Protein AF-A0A2J0MFM1-F1 (afdb_monomer)

Solvent-accessible surface area (backbone atoms only — not comparable to full-atom values): 16999 Å² total; per-residue (Å²): 111,48,82,69,51,30,75,80,41,54,95,81,44,54,52,67,56,64,71,64,56,53,92,59,47,45,78,50,69,50,70,58,96,87,40,77,46,78,66,44,79,46,74,59,80,75,76,86,83,69,87,78,82,47,62,67,59,51,54,51,55,48,41,72,74,72,50,75,61,65,68,64,49,51,51,52,47,50,55,52,56,52,69,69,54,81,78,77,87,82,79,95,75,86,90,83,81,87,79,93,77,82,79,80,77,83,76,83,80,80,76,84,76,81,75,91,70,88,70,82,80,75,77,82,68,83,77,74,86,77,85,81,95,80,83,92,70,89,78,77,72,84,47,83,82,38,94,27,78,49,57,13,77,85,80,60,48,79,29,50,30,95,57,80,84,83,78,40,66,82,46,65,30,82,68,57,46,51,36,41,73,70,63,80,37,84,78,78,77,59,61,76,85,74,86,68,84,87,74,81,95,76,82,89,84,91,82,88,87,84,75,88,86,66,93,85,72,76,79,74,82,73,67,85,89,74,52,74,73,60,58,68,72,69,55,92,77,84,87,78,132

pLDDT: mean 70.87, std 21.02, range [30.81, 96.38]

Mean predicted aligned error: 23.44 Å

Sequence (241 aa):
DAEELVKEFEPYFVEEDLVNLGKYDVYMKLMIDGVASQPFSATTMSPISGETQNKDKVIKVSRERYSTELSIVEEKIIRWSEAGREGSDEGAQSRGAQERRQIPMPMATRSDKYSSDDKPIQDRHASAPKDDAQKNEMRESSDDNLPYKADCDVCGEKTGLSFEPDGKRPIYCKSCLKKVRSGEIPRMEPKSGNNRKKESPSKASEIPEEKPNIPGSDAIETGPSISLSDALSQGVQKFNG

Radius of gyration: 38.79 Å; Cα contacts (8 Å, |Δi|>4): 121; chains: 1; bounding box: 68×87×113 Å

Secondary structure (DSSP, 8-state):
-HHHHHHHHTTT--HHHHHTPPTTEEEE--EETTEEPPPEEEEPPPP--S--S-HHHHHHHHHHHHPPPHHHHHHHHHHHHHHTTTTSSS----------PPPPPPP----------------------------------TTTT-SEEEE-TT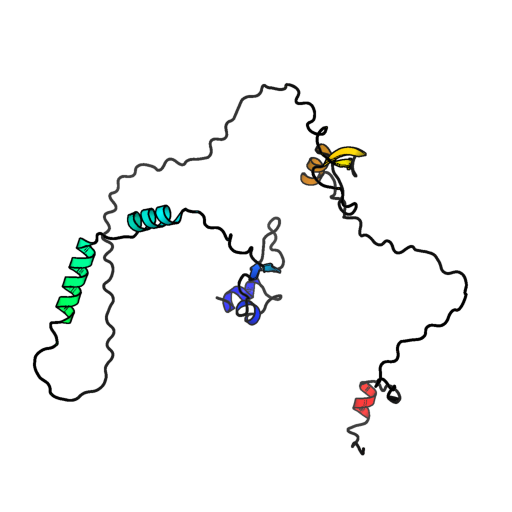T--EEEESS---SSS----HHHHHHHHTTSSPPPPP------------------------TT-------S---HHHHHHS-------

Foldseek 3Di:
DLVVCVVVQPPPDDSVCVVPADDQKDWDWDQDPNRIDHIDIDGHDDPPDDDPVCVVVCVVVCCVVPNDDPVVVVVVVVVVVVVVPPPDDDDDDDDDDDDDDDDDDPDDPPPDPPDPPDDDPPDPDDPDDDDDPDDPDDDPDPQPPAPDWDAAPPPRDIGGDVDDDPQFAGDHHPVVVVCCVVVVDPHDHGPDPPPPDPDDDDDDDDDDDDDDDDPPPDDDCPDDDDDPVVVVVVPDDDDDD

Structure (mmCIF, N/CA/C/O backbone):
data_AF-A0A2J0MFM1-F1
#
_entry.id   AF-A0A2J0MFM1-F1
#
loop_
_atom_site.group_PDB
_atom_site.id
_atom_site.type_symbol
_atom_site.label_atom_id
_atom_site.label_alt_id
_atom_site.label_comp_id
_atom_site.label_asym_id
_atom_site.label_entity_id
_atom_site.label_seq_id
_atom_site.pdbx_PDB_ins_code
_atom_site.Cartn_x
_atom_site.Cartn_y
_atom_site.Cartn_z
_atom_site.occupancy
_atom_site.B_iso_or_equiv
_atom_site.auth_seq_id
_atom_site.auth_comp_id
_atom_site.auth_asym_id
_atom_site.auth_atom_id
_atom_site.pdbx_PDB_model_num
ATOM 1 N N . ASP A 1 1 ? 13.628 1.562 10.159 1.00 78.06 1 ASP A N 1
ATOM 2 C CA . ASP A 1 1 ? 12.982 0.888 9.013 1.00 78.06 1 ASP A CA 1
ATOM 3 C C . ASP A 1 1 ? 13.498 1.412 7.677 1.00 78.06 1 ASP A C 1
ATOM 5 O O . ASP A 1 1 ? 14.015 0.608 6.917 1.00 78.06 1 ASP A O 1
ATOM 9 N N . ALA A 1 2 ? 13.438 2.723 7.394 1.00 87.12 2 ALA A N 1
ATOM 10 C CA . ALA A 1 2 ? 13.895 3.285 6.111 1.00 87.12 2 ALA A CA 1
ATOM 11 C C . ALA A 1 2 ? 15.354 2.920 5.751 1.00 87.12 2 ALA A C 1
ATOM 13 O O . ALA A 1 2 ? 15.560 2.333 4.694 1.00 87.12 2 ALA A O 1
ATOM 14 N N . GLU A 1 3 ? 16.326 3.140 6.648 1.00 89.81 3 GLU A N 1
ATOM 15 C CA . GLU A 1 3 ? 17.750 2.777 6.454 1.00 89.81 3 GLU A CA 1
ATOM 16 C C . GLU A 1 3 ? 17.983 1.318 6.007 1.00 89.81 3 GLU A C 1
ATOM 18 O O . GLU A 1 3 ? 18.905 1.015 5.249 1.00 89.81 3 GLU A O 1
ATOM 23 N N . GLU A 1 4 ? 17.161 0.382 6.491 1.00 89.69 4 GLU A N 1
ATOM 24 C CA . GLU A 1 4 ? 17.288 -1.037 6.150 1.00 89.69 4 GLU A CA 1
ATOM 25 C C . GLU A 1 4 ? 16.640 -1.347 4.799 1.00 89.69 4 GLU A C 1
ATOM 27 O O . GLU A 1 4 ? 17.197 -2.109 4.007 1.00 89.69 4 GLU A O 1
ATOM 32 N N . LEU A 1 5 ? 15.499 -0.714 4.512 1.00 90.12 5 LEU A N 1
ATOM 33 C CA . LEU A 1 5 ? 14.756 -0.902 3.271 1.00 90.12 5 LEU A CA 1
ATOM 34 C C . LEU A 1 5 ? 15.501 -0.330 2.061 1.00 90.12 5 LEU A C 1
ATOM 36 O O . LEU A 1 5 ? 15.488 -0.970 1.015 1.00 90.12 5 LEU A O 1
ATOM 40 N N . VAL A 1 6 ? 16.192 0.810 2.189 1.00 92.50 6 VAL A N 1
ATOM 41 C CA . VAL A 1 6 ? 16.913 1.478 1.080 1.00 92.50 6 VAL A CA 1
ATOM 42 C C . VAL A 1 6 ? 17.792 0.514 0.282 1.00 92.50 6 VAL A C 1
ATOM 44 O O . VAL A 1 6 ? 17.764 0.544 -0.944 1.00 92.50 6 VAL A O 1
ATOM 47 N N . LYS A 1 7 ? 18.480 -0.420 0.949 1.00 91.69 7 LYS A N 1
ATOM 48 C CA . LYS A 1 7 ? 19.377 -1.401 0.309 1.00 91.69 7 LYS A CA 1
ATOM 49 C C . LYS A 1 7 ? 18.703 -2.232 -0.789 1.00 91.69 7 LYS A C 1
ATOM 51 O O . LYS A 1 7 ? 19.362 -2.654 -1.733 1.00 91.69 7 LYS A O 1
ATOM 56 N N . GLU A 1 8 ? 17.398 -2.470 -0.676 1.00 90.56 8 GLU A N 1
ATOM 57 C CA . GLU A 1 8 ? 16.620 -3.236 -1.658 1.00 90.56 8 GLU A CA 1
ATOM 58 C C . GLU A 1 8 ? 16.068 -2.381 -2.805 1.00 90.56 8 GLU A C 1
ATOM 60 O O . GLU A 1 8 ? 15.707 -2.918 -3.862 1.00 90.56 8 GLU A O 1
ATOM 65 N N . PHE A 1 9 ? 15.976 -1.069 -2.589 1.00 92.06 9 PHE A N 1
ATOM 66 C CA . PHE A 1 9 ? 15.395 -0.093 -3.510 1.00 92.06 9 PHE A CA 1
ATOM 67 C C . PHE A 1 9 ? 16.451 0.774 -4.212 1.00 92.06 9 PHE A C 1
ATOM 69 O O . PHE A 1 9 ? 16.134 1.446 -5.200 1.00 92.06 9 PHE A O 1
ATOM 76 N N . GLU A 1 10 ? 17.707 0.710 -3.770 1.00 90.19 10 GLU A N 1
ATOM 77 C CA . GLU A 1 10 ? 18.845 1.285 -4.475 1.00 90.19 10 GLU A CA 1
ATOM 78 C C . GLU A 1 10 ? 18.973 0.703 -5.895 1.00 90.19 10 GLU A C 1
ATOM 80 O O . GLU A 1 10 ? 18.723 -0.487 -6.125 1.00 90.19 10 GLU A O 1
ATOM 85 N N . PRO A 1 11 ? 19.371 1.523 -6.882 1.00 91.44 11 PRO A N 1
ATOM 86 C CA . PRO A 1 11 ? 19.749 2.942 -6.796 1.00 91.44 11 PRO A CA 1
ATOM 87 C C . PRO A 1 11 ? 18.585 3.928 -7.034 1.00 91.44 11 PRO A C 1
ATOM 89 O O . PRO A 1 11 ? 18.825 5.109 -7.271 1.00 91.44 11 PRO A O 1
ATOM 92 N N . TYR A 1 12 ? 17.337 3.455 -7.081 1.00 90.94 12 TYR A N 1
ATOM 93 C CA . TYR A 1 12 ? 16.210 4.241 -7.599 1.00 90.94 12 TYR A CA 1
ATOM 94 C C . TYR A 1 12 ? 15.565 5.158 -6.564 1.00 90.94 12 TYR A C 1
ATOM 96 O O . TYR A 1 12 ? 15.069 6.219 -6.932 1.00 90.94 12 TYR A O 1
ATOM 104 N N . PHE A 1 13 ? 15.559 4.740 -5.301 1.00 91.88 13 PHE A N 1
ATOM 105 C CA . PHE A 1 13 ? 14.988 5.498 -4.194 1.00 91.88 13 PHE A CA 1
ATOM 106 C C . PHE A 1 13 ? 16.037 5.679 -3.107 1.00 91.88 13 PHE A C 1
ATOM 108 O O . PHE A 1 13 ? 16.774 4.738 -2.798 1.00 91.88 13 PHE A O 1
ATOM 115 N N . VAL A 1 14 ? 16.081 6.879 -2.535 1.00 93.50 14 VAL A N 1
ATOM 116 C CA . VAL A 1 14 ? 16.947 7.203 -1.397 1.00 93.50 14 VAL A CA 1
ATOM 117 C C . VAL A 1 14 ? 16.163 7.151 -0.088 1.00 93.50 14 VAL A C 1
ATOM 119 O O . VAL A 1 14 ? 14.934 7.047 -0.077 1.00 93.50 14 VAL A O 1
ATOM 122 N N . GLU A 1 15 ? 16.868 7.208 1.037 1.00 93.50 15 GLU A N 1
ATOM 123 C CA . GLU A 1 15 ? 16.250 7.141 2.361 1.00 93.50 15 GLU A CA 1
ATOM 124 C C . GLU A 1 15 ? 15.214 8.248 2.573 1.00 93.50 15 GLU A C 1
ATOM 126 O O . GLU A 1 15 ? 14.130 8.005 3.113 1.00 93.50 15 GLU A O 1
ATOM 131 N N . GLU A 1 16 ? 15.504 9.449 2.076 1.00 92.12 16 GLU A N 1
ATOM 132 C CA . GLU A 1 16 ? 14.613 10.596 2.179 1.00 92.12 16 GLU A CA 1
ATOM 133 C C . GLU A 1 16 ? 13.280 10.354 1.462 1.00 92.12 16 GLU A C 1
ATOM 135 O O . GLU A 1 16 ? 12.240 10.795 1.953 1.00 92.12 16 GLU A O 1
ATOM 140 N N . ASP A 1 17 ? 13.274 9.622 0.345 1.00 92.25 17 ASP A N 1
ATOM 141 C CA . ASP A 1 17 ? 12.048 9.317 -0.398 1.00 92.25 17 ASP A CA 1
ATOM 142 C C . ASP A 1 17 ? 11.146 8.367 0.395 1.00 92.25 17 ASP A C 1
ATOM 144 O O . ASP A 1 17 ? 9.925 8.536 0.411 1.00 92.25 17 ASP A O 1
ATOM 148 N N . LEU A 1 18 ? 11.742 7.382 1.076 1.00 90.56 18 LEU A N 1
ATOM 149 C CA . LEU A 1 18 ? 11.032 6.416 1.922 1.00 90.56 18 LEU A CA 1
ATOM 150 C C . LEU A 1 18 ? 10.442 7.072 3.175 1.00 90.56 18 LEU A C 1
ATOM 152 O O . LEU A 1 18 ? 9.365 6.680 3.623 1.00 90.56 18 LEU A O 1
ATOM 156 N N . VAL A 1 19 ? 11.117 8.075 3.738 1.00 92.50 19 VAL A N 1
ATOM 157 C CA . VAL A 1 19 ? 10.598 8.833 4.889 1.00 92.50 19 VAL A CA 1
ATOM 158 C C . VAL A 1 19 ? 9.501 9.814 4.463 1.00 92.50 19 VAL A C 1
ATOM 160 O O . VAL A 1 19 ? 8.540 10.020 5.205 1.00 92.50 19 VAL A O 1
ATOM 163 N N . ASN A 1 20 ? 9.599 10.377 3.257 1.00 91.81 20 ASN A N 1
ATOM 164 C CA . ASN A 1 20 ? 8.658 11.369 2.729 1.00 91.81 20 ASN A CA 1
ATOM 165 C C . ASN A 1 20 ? 7.521 10.763 1.883 1.00 91.81 20 ASN A C 1
ATOM 167 O O . ASN A 1 20 ? 7.003 11.413 0.973 1.00 91.81 20 ASN A O 1
ATOM 171 N N . LEU A 1 21 ? 7.094 9.535 2.186 1.00 90.50 21 LEU A N 1
ATOM 172 C CA . LEU A 1 21 ? 5.959 8.901 1.513 1.00 90.50 21 LEU A CA 1
ATOM 173 C C . LEU A 1 21 ? 4.637 9.619 1.828 1.00 90.50 21 LEU A C 1
ATOM 175 O O . LEU A 1 21 ? 4.251 9.807 2.986 1.00 90.50 21 LEU A O 1
ATOM 179 N N . GLY A 1 22 ? 3.918 9.993 0.770 1.00 90.06 22 GLY A N 1
ATOM 180 C CA . GLY A 1 22 ? 2.585 10.572 0.863 1.00 90.06 22 GLY A CA 1
ATOM 181 C C . GLY A 1 22 ? 1.558 9.593 1.435 1.00 90.06 22 GLY A C 1
ATOM 182 O O . GLY A 1 22 ? 1.708 8.370 1.413 1.00 90.06 22 GLY A O 1
ATOM 183 N N . LYS A 1 23 ? 0.452 10.132 1.957 1.00 89.69 23 LYS A N 1
ATOM 184 C CA . LYS A 1 23 ? -0.654 9.302 2.444 1.00 89.69 23 LYS A CA 1
ATOM 185 C C . LYS A 1 23 ? -1.235 8.508 1.273 1.00 89.69 23 LYS A C 1
ATOM 187 O O . LYS A 1 23 ? -1.724 9.117 0.329 1.00 89.69 23 LYS A O 1
ATOM 192 N N . TYR A 1 24 ? -1.282 7.182 1.421 1.00 92.25 24 TYR A N 1
ATOM 193 C CA . TYR A 1 24 ? -1.742 6.215 0.411 1.00 92.25 24 TYR A CA 1
ATOM 194 C C . TYR A 1 24 ? -0.760 5.933 -0.726 1.00 92.25 24 TYR A C 1
ATOM 196 O O . TYR A 1 24 ? -1.085 5.090 -1.563 1.00 92.25 24 TYR A O 1
ATOM 204 N N . ASP A 1 25 ? 0.419 6.546 -0.723 1.00 93.31 25 ASP A N 1
ATOM 205 C CA . ASP A 1 25 ? 1.492 6.210 -1.651 1.00 93.31 25 ASP A CA 1
ATOM 206 C C . ASP A 1 25 ? 2.336 5.074 -1.077 1.00 93.31 25 ASP A C 1
ATOM 208 O O . ASP A 1 25 ? 2.532 4.963 0.136 1.00 93.31 25 ASP A O 1
ATOM 212 N N . VAL A 1 26 ? 2.814 4.198 -1.952 1.00 93.56 26 VAL A N 1
ATOM 213 C CA . VAL A 1 26 ? 3.654 3.059 -1.591 1.00 93.56 26 VAL A CA 1
ATOM 214 C C . VAL A 1 26 ? 4.760 2.876 -2.622 1.00 93.56 26 VAL A C 1
ATOM 216 O O . VAL A 1 26 ? 4.552 3.085 -3.817 1.00 93.56 26 VAL A O 1
ATOM 219 N N . TYR A 1 27 ? 5.926 2.424 -2.168 1.00 93.81 27 TYR A N 1
ATOM 220 C CA . TYR A 1 27 ? 6.970 1.891 -3.041 1.00 93.81 27 TYR A CA 1
ATOM 221 C C . TYR A 1 27 ? 6.946 0.371 -2.989 1.00 93.81 27 TYR A C 1
ATOM 223 O O . TYR A 1 27 ? 6.836 -0.228 -1.918 1.00 93.81 27 TYR A O 1
ATOM 231 N N . MET A 1 28 ? 7.007 -0.262 -4.157 1.00 91.88 28 MET A N 1
ATOM 232 C CA . MET A 1 28 ? 6.842 -1.706 -4.286 1.00 91.88 28 MET A CA 1
ATOM 233 C C . MET A 1 28 ? 7.890 -2.277 -5.234 1.00 91.88 28 MET A C 1
ATOM 235 O O . MET A 1 28 ? 8.161 -1.711 -6.291 1.00 91.88 28 MET A O 1
ATOM 239 N N . LYS A 1 29 ? 8.436 -3.438 -4.877 1.00 92.75 29 LYS A N 1
ATOM 240 C CA . LYS A 1 29 ? 9.293 -4.268 -5.728 1.00 92.75 29 LYS A CA 1
ATOM 241 C C . LYS A 1 29 ? 8.627 -5.634 -5.832 1.00 92.75 29 LYS A C 1
ATOM 243 O O . LYS A 1 29 ? 8.362 -6.265 -4.810 1.00 92.75 29 LYS A O 1
ATOM 248 N N . LEU A 1 30 ? 8.282 -6.058 -7.043 1.00 92.69 30 LEU A N 1
ATOM 249 C CA . LEU A 1 30 ? 7.537 -7.296 -7.272 1.00 92.69 30 LEU A CA 1
ATOM 250 C C . LEU A 1 30 ? 8.431 -8.322 -7.956 1.00 92.69 30 LEU A C 1
ATOM 252 O O . LEU A 1 30 ? 9.321 -7.973 -8.719 1.00 92.69 30 LEU A O 1
ATOM 256 N N . MET A 1 31 ? 8.185 -9.604 -7.710 1.00 95.06 31 MET A N 1
ATOM 257 C CA . MET A 1 31 ? 8.787 -10.659 -8.520 1.00 95.06 31 MET A CA 1
ATOM 258 C C . MET A 1 31 ? 7.839 -10.995 -9.666 1.00 95.06 31 MET A C 1
ATOM 260 O O . MET A 1 31 ? 6.684 -11.349 -9.429 1.00 95.06 31 MET A O 1
ATOM 264 N N . ILE A 1 32 ? 8.325 -10.888 -10.896 1.00 94.31 32 ILE A N 1
ATOM 265 C CA . ILE A 1 32 ? 7.593 -11.253 -12.108 1.00 94.31 32 ILE A CA 1
ATOM 266 C C . ILE A 1 32 ? 8.312 -12.465 -12.690 1.00 94.31 32 ILE A C 1
ATOM 268 O O . ILE A 1 32 ? 9.509 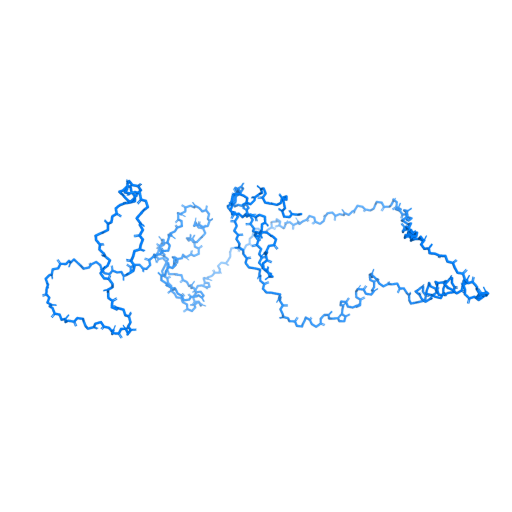-12.404 -12.960 1.00 94.31 32 ILE A O 1
ATOM 272 N N . ASP A 1 33 ? 7.602 -13.589 -12.800 1.00 93.50 33 ASP A N 1
ATOM 273 C CA . ASP A 1 33 ? 8.144 -14.857 -13.311 1.00 93.50 33 ASP A CA 1
ATOM 274 C C . ASP A 1 33 ? 9.425 -15.323 -12.586 1.00 93.50 33 ASP A C 1
ATOM 276 O O . ASP A 1 33 ? 10.348 -15.874 -13.179 1.00 93.50 33 ASP A O 1
ATOM 280 N N . GLY A 1 34 ? 9.485 -15.084 -11.270 1.00 93.06 34 GLY A N 1
ATOM 281 C CA . GLY A 1 34 ? 10.623 -15.446 -10.418 1.00 93.06 34 GLY A CA 1
ATOM 282 C C . GLY A 1 34 ? 11.817 -14.488 -10.494 1.00 93.06 34 GLY A C 1
ATOM 283 O O . GLY A 1 34 ? 12.797 -14.695 -9.782 1.00 93.06 34 GLY A O 1
ATOM 284 N N . VAL A 1 35 ? 11.737 -13.429 -11.302 1.00 93.50 35 VAL A N 1
ATOM 285 C CA . VAL A 1 35 ? 12.762 -12.383 -11.399 1.00 93.50 35 VAL A CA 1
ATOM 286 C C . VAL A 1 35 ? 12.293 -11.140 -10.649 1.00 93.50 35 VAL A C 1
ATOM 288 O O . VAL A 1 35 ? 11.169 -10.677 -10.838 1.00 93.50 35 VAL A O 1
ATOM 291 N N . ALA A 1 36 ? 13.148 -10.581 -9.790 1.00 91.31 36 ALA A N 1
ATOM 292 C CA . ALA A 1 36 ? 12.853 -9.325 -9.110 1.00 91.31 36 ALA A CA 1
ATOM 293 C C . ALA A 1 36 ? 12.776 -8.174 -10.126 1.00 91.31 36 ALA A C 1
ATOM 295 O O . ALA A 1 36 ? 13.725 -7.922 -10.869 1.00 91.31 36 ALA A O 1
ATOM 296 N N . SER A 1 37 ? 11.639 -7.483 -10.160 1.00 93.12 37 SER A N 1
ATOM 297 C CA . SER A 1 37 ? 11.429 -6.314 -11.005 1.00 93.12 37 SER A CA 1
ATOM 298 C C . SER A 1 37 ? 12.161 -5.097 -10.448 1.00 93.12 37 SER A C 1
ATOM 300 O O . SER A 1 37 ? 12.577 -5.059 -9.288 1.00 93.12 37 SER A O 1
ATOM 302 N N . GLN A 1 38 ? 12.256 -4.056 -11.273 1.00 93.19 38 GLN A N 1
ATOM 303 C CA . GLN A 1 38 ? 12.620 -2.733 -10.780 1.00 93.19 38 GLN A CA 1
ATOM 304 C C . GLN A 1 38 ? 11.542 -2.226 -9.809 1.00 93.19 38 GLN A C 1
ATOM 306 O O . GLN A 1 38 ? 10.353 -2.507 -10.025 1.00 93.19 38 GLN A O 1
ATOM 311 N N . PRO A 1 39 ? 11.941 -1.525 -8.735 1.00 95.00 39 PRO A N 1
ATOM 312 C CA . PRO A 1 39 ? 10.994 -0.929 -7.814 1.00 95.00 39 PRO A CA 1
ATOM 313 C C . PRO A 1 39 ? 10.250 0.232 -8.481 1.00 95.00 39 PRO A C 1
ATOM 315 O O . PRO A 1 39 ? 10.812 0.960 -9.299 1.00 95.00 39 PRO A O 1
ATOM 318 N N . PHE A 1 40 ? 8.985 0.416 -8.119 1.00 93.12 40 PHE A N 1
ATOM 319 C CA . PHE A 1 40 ? 8.146 1.490 -8.642 1.00 93.12 40 PHE A CA 1
ATOM 320 C C . PHE A 1 40 ? 7.231 2.058 -7.555 1.00 93.12 40 PHE A C 1
ATOM 322 O O . PHE A 1 40 ? 6.948 1.407 -6.546 1.00 93.12 40 PHE A O 1
ATOM 329 N N . SER A 1 41 ? 6.768 3.287 -7.773 1.00 93.75 41 SER A N 1
ATOM 330 C CA . SER A 1 41 ? 5.777 3.943 -6.927 1.00 93.75 41 SER A CA 1
ATOM 331 C C . SER A 1 41 ? 4.361 3.601 -7.370 1.00 93.75 41 SER A C 1
ATOM 333 O O . SER A 1 41 ? 4.071 3.470 -8.562 1.00 93.75 41 SER A O 1
ATOM 335 N N . ALA A 1 42 ? 3.466 3.441 -6.406 1.00 93.44 42 ALA A N 1
ATOM 336 C CA . ALA A 1 42 ? 2.061 3.181 -6.656 1.00 93.44 42 ALA A CA 1
ATOM 337 C C . ALA A 1 42 ? 1.188 3.923 -5.645 1.00 93.44 42 ALA A C 1
ATOM 339 O O . ALA A 1 42 ? 1.572 4.136 -4.499 1.00 93.44 42 ALA A O 1
ATOM 340 N N . THR A 1 43 ? -0.019 4.276 -6.073 1.00 93.31 43 THR A N 1
ATOM 341 C CA . THR A 1 43 ? -1.075 4.794 -5.208 1.00 93.31 43 THR A CA 1
ATOM 342 C C . THR A 1 43 ? -1.999 3.648 -4.815 1.00 93.31 43 THR A C 1
ATOM 344 O O . THR A 1 43 ? -2.426 2.838 -5.643 1.00 93.31 43 THR A O 1
ATOM 347 N N . THR A 1 44 ? -2.311 3.550 -3.528 1.00 93.38 44 THR A N 1
ATOM 348 C CA . THR A 1 44 ? -3.272 2.563 -3.032 1.00 93.38 44 THR A CA 1
ATOM 349 C C . THR A 1 44 ? -4.696 2.984 -3.380 1.00 93.38 44 THR A C 1
ATOM 351 O O . THR A 1 44 ? -5.010 4.164 -3.556 1.00 93.38 44 THR A O 1
ATOM 354 N N . MET A 1 45 ? -5.588 2.000 -3.489 1.00 90.88 45 MET A N 1
ATOM 355 C CA . MET A 1 45 ? -7.007 2.290 -3.659 1.00 90.88 45 MET A CA 1
ATOM 356 C C . MET A 1 45 ? -7.533 3.035 -2.435 1.00 90.88 45 MET A C 1
ATOM 358 O O . MET A 1 45 ? -7.186 2.714 -1.296 1.00 90.88 45 MET A O 1
ATOM 362 N N . SER A 1 46 ? -8.417 4.004 -2.669 1.00 86.25 46 SER A N 1
ATOM 363 C CA . SER A 1 46 ? -9.096 4.693 -1.579 1.00 86.25 46 SER A CA 1
ATOM 364 C C . SER A 1 46 ? -9.826 3.688 -0.681 1.00 86.25 46 SER A C 1
ATOM 366 O O . SER A 1 46 ? -10.348 2.686 -1.186 1.00 86.25 46 SER A O 1
ATOM 368 N N . PRO A 1 47 ? -9.902 3.943 0.638 1.00 83.06 47 PRO A N 1
ATOM 369 C CA . PRO A 1 47 ? -10.707 3.126 1.530 1.00 83.06 47 PRO A CA 1
ATOM 370 C C . PRO A 1 47 ? -12.113 2.965 0.960 1.00 83.06 47 PRO A C 1
ATOM 372 O O . PRO A 1 47 ? -12.707 3.940 0.494 1.00 83.06 47 PRO A O 1
ATOM 375 N N . ILE A 1 48 ? -12.636 1.739 0.995 1.00 84.81 48 ILE A N 1
ATOM 376 C CA . ILE A 1 48 ? -14.000 1.462 0.548 1.00 84.81 48 ILE A CA 1
ATOM 377 C C . ILE A 1 48 ? -14.936 2.245 1.471 1.00 84.81 48 ILE A C 1
ATOM 379 O O . ILE A 1 48 ? -15.159 1.868 2.621 1.00 84.81 48 ILE A O 1
ATOM 383 N N . SER A 1 49 ? -15.423 3.380 0.977 1.00 77.06 49 SER A N 1
ATOM 384 C CA . SER A 1 49 ? -16.350 4.239 1.697 1.00 77.06 49 SER A CA 1
ATOM 385 C C . SER A 1 49 ? -17.753 3.666 1.545 1.00 77.06 49 SER A C 1
ATOM 387 O O . SER A 1 49 ? -18.259 3.519 0.434 1.00 77.06 49 SER A O 1
ATOM 389 N N . GLY A 1 50 ? -18.363 3.295 2.665 1.00 80.75 50 GLY A N 1
ATOM 390 C CA . GLY A 1 50 ? -19.724 2.780 2.705 1.00 80.75 50 GLY A CA 1
ATOM 391 C C . GLY A 1 50 ? -20.095 2.320 4.107 1.00 80.75 50 GLY A C 1
ATOM 392 O O . GLY A 1 50 ? -19.332 1.612 4.767 1.00 80.75 50 GLY A O 1
ATOM 393 N N . GLU A 1 51 ? -21.278 2.712 4.576 1.00 79.31 51 GLU A N 1
ATOM 394 C CA . GLU A 1 51 ? -21.818 2.177 5.820 1.00 79.31 51 GLU A CA 1
ATOM 395 C C . GLU A 1 51 ? -22.199 0.713 5.604 1.00 79.31 51 GLU A C 1
ATOM 397 O O . GLU A 1 51 ? -23.217 0.390 4.999 1.00 79.31 51 GLU A O 1
ATOM 402 N N . THR A 1 52 ? -21.383 -0.203 6.120 1.00 79.62 52 THR A N 1
ATOM 403 C CA . THR A 1 52 ? -21.635 -1.645 5.987 1.00 79.62 52 THR A CA 1
ATOM 404 C C . THR A 1 52 ? -22.788 -2.147 6.867 1.00 79.62 52 THR A C 1
ATOM 406 O O . THR A 1 52 ? -22.954 -3.354 6.980 1.00 79.62 52 THR A O 1
ATOM 409 N N . GLN A 1 53 ? -23.547 -1.259 7.536 1.00 85.88 53 GLN A N 1
ATOM 410 C CA . GLN A 1 53 ? -24.585 -1.540 8.556 1.00 85.88 53 GLN A CA 1
ATOM 411 C C . GLN A 1 53 ? -24.180 -2.572 9.637 1.00 85.88 53 GLN A C 1
ATOM 413 O O . GLN A 1 53 ? -24.980 -2.988 10.468 1.00 85.88 53 GLN A O 1
ATOM 418 N N . ASN A 1 54 ? -22.900 -2.946 9.692 1.00 90.19 54 ASN A N 1
ATOM 419 C CA . ASN A 1 54 ? -22.373 -4.027 10.518 1.00 90.19 54 ASN A CA 1
ATOM 420 C C . ASN A 1 54 ? -21.929 -3.552 11.906 1.00 90.19 54 ASN A C 1
ATOM 422 O O . ASN A 1 54 ? -21.351 -4.332 12.663 1.00 90.19 54 ASN A O 1
ATOM 426 N N . LYS A 1 55 ? -22.179 -2.284 12.249 1.00 91.31 55 LYS A N 1
ATOM 427 C CA . LYS A 1 55 ? -21.711 -1.648 13.486 1.00 91.31 55 LYS A CA 1
ATOM 428 C C . LYS A 1 55 ? -22.102 -2.455 14.726 1.00 91.31 55 LYS A C 1
ATOM 430 O O . LYS A 1 55 ? -21.231 -2.800 15.520 1.00 91.31 55 LYS A O 1
ATOM 435 N N . ASP A 1 56 ? -23.374 -2.826 14.852 1.00 93.25 56 ASP A N 1
ATOM 436 C CA . ASP A 1 56 ? -23.873 -3.539 16.036 1.00 93.25 56 ASP A CA 1
ATOM 437 C C . ASP A 1 56 ? -23.282 -4.945 16.154 1.00 93.25 56 ASP A C 1
ATOM 439 O O . ASP A 1 56 ? -22.917 -5.394 17.243 1.00 93.25 56 ASP A O 1
ATOM 443 N N . LYS A 1 57 ? -23.100 -5.623 15.015 1.00 93.69 57 LYS A N 1
ATOM 444 C CA . LYS A 1 57 ? -22.464 -6.942 14.958 1.00 93.69 57 LYS A CA 1
ATOM 445 C C . LYS A 1 57 ? -21.001 -6.872 15.392 1.00 93.69 57 LYS A C 1
ATOM 447 O O . LYS A 1 57 ? -20.564 -7.710 16.179 1.00 93.69 57 LYS A O 1
ATOM 452 N N . VAL A 1 58 ? -20.257 -5.873 14.914 1.00 93.50 58 VAL A N 1
ATOM 453 C CA . VAL A 1 58 ? -18.849 -5.663 15.287 1.00 93.50 58 VAL A CA 1
ATOM 454 C C . VAL A 1 58 ? -18.729 -5.336 16.774 1.00 93.50 58 VAL A C 1
ATOM 456 O O . VAL A 1 58 ? -17.902 -5.939 17.454 1.00 93.50 58 VAL A O 1
ATOM 459 N N . ILE A 1 59 ? -19.585 -4.455 17.304 1.00 93.75 59 ILE A N 1
ATOM 460 C CA . ILE A 1 59 ? -19.595 -4.114 18.734 1.00 93.75 59 ILE A CA 1
ATOM 461 C C . ILE A 1 59 ? -19.864 -5.360 19.580 1.00 93.75 59 ILE A C 1
ATOM 463 O O . ILE A 1 59 ? -19.151 -5.599 20.555 1.00 93.75 59 ILE A O 1
ATOM 467 N N . LYS A 1 60 ? -20.854 -6.174 19.201 1.00 95.44 60 LYS A N 1
ATOM 468 C CA . LYS A 1 60 ? -21.195 -7.397 19.929 1.00 95.44 60 LYS A CA 1
ATOM 469 C C . LYS A 1 60 ? -20.033 -8.396 19.942 1.00 95.44 60 LYS A C 1
ATOM 471 O O . LYS A 1 60 ? -19.593 -8.781 21.020 1.00 95.44 60 LYS A O 1
ATOM 476 N N . VAL A 1 61 ? -19.479 -8.739 18.775 1.00 95.94 61 VAL A N 1
ATOM 477 C CA . VAL A 1 61 ? -18.354 -9.690 18.666 1.00 95.94 61 VAL A CA 1
ATOM 478 C C . VAL A 1 61 ? -17.106 -9.167 19.380 1.00 95.94 61 VAL A C 1
ATOM 480 O O . VAL A 1 61 ? -16.395 -9.933 20.029 1.00 95.94 61 VAL A O 1
ATOM 483 N N . SER A 1 62 ? -16.835 -7.863 19.290 1.00 96.38 62 SER A N 1
ATOM 484 C CA . SER A 1 62 ? -15.705 -7.259 19.994 1.00 96.38 62 SER A CA 1
ATOM 485 C C . SER A 1 62 ? -15.885 -7.336 21.508 1.00 96.38 62 SER A C 1
ATOM 487 O O . SER A 1 62 ? -14.919 -7.629 22.206 1.00 96.38 62 SER A O 1
ATOM 489 N N . ARG A 1 63 ? -17.097 -7.100 22.027 1.00 93.94 63 ARG A N 1
ATOM 490 C CA . ARG A 1 63 ? -17.375 -7.232 23.463 1.00 93.94 63 ARG A CA 1
ATOM 491 C C . ARG A 1 63 ? -17.265 -8.685 23.918 1.00 93.94 63 ARG A C 1
ATOM 493 O O . ARG A 1 63 ? -16.657 -8.942 24.942 1.00 93.94 63 ARG A O 1
ATOM 500 N N . GLU A 1 64 ? -17.763 -9.634 23.136 1.00 93.00 64 GLU A N 1
ATOM 501 C CA . GLU A 1 64 ? -17.653 -11.062 23.463 1.00 93.00 64 GLU A CA 1
ATOM 502 C C . GLU A 1 64 ? -16.196 -11.546 23.530 1.00 93.00 64 GLU A C 1
ATOM 504 O O . GLU A 1 64 ? -15.860 -12.353 24.391 1.00 93.00 64 GLU A O 1
ATOM 509 N N . ARG A 1 65 ? -15.324 -11.065 22.632 1.00 94.38 65 ARG A N 1
ATOM 510 C CA . ARG A 1 65 ? -13.921 -11.512 22.558 1.00 94.38 65 ARG A CA 1
ATOM 511 C C . ARG A 1 65 ? -12.963 -10.736 23.453 1.00 94.38 65 ARG A C 1
ATOM 513 O O . ARG A 1 65 ? -11.973 -11.303 23.904 1.00 94.38 65 ARG A O 1
ATOM 520 N N . TYR A 1 66 ? -13.212 -9.443 23.639 1.00 93.00 66 TYR A N 1
ATOM 521 C CA . TYR A 1 66 ? -12.248 -8.522 24.241 1.00 93.00 66 TYR A CA 1
ATOM 522 C C . TYR A 1 66 ? -12.808 -7.743 25.437 1.00 93.00 66 TYR A C 1
ATOM 524 O O . TYR A 1 66 ? -12.054 -6.991 26.051 1.00 93.00 66 TYR A O 1
ATOM 532 N N . SER A 1 67 ? -14.093 -7.887 25.789 1.00 93.50 67 SER A N 1
ATOM 533 C CA . SER A 1 67 ? -14.625 -7.293 27.022 1.00 93.50 67 SER A CA 1
ATOM 534 C C . SER A 1 67 ? -14.465 -8.252 28.190 1.00 93.50 67 SER A C 1
ATOM 536 O O . SER A 1 67 ? -14.676 -9.456 28.076 1.00 93.50 67 SER A O 1
ATOM 538 N N . THR A 1 68 ? -14.163 -7.683 29.346 1.00 91.06 68 THR A N 1
ATOM 539 C CA . THR A 1 68 ? -14.327 -8.329 30.647 1.00 91.06 68 THR A CA 1
ATOM 540 C C . THR A 1 68 ? -15.699 -7.992 31.227 1.00 91.06 68 THR A C 1
ATOM 542 O O . THR A 1 68 ? -16.311 -6.995 30.833 1.00 91.06 68 THR A O 1
ATOM 545 N N . GLU A 1 69 ? -16.188 -8.812 32.157 1.00 92.25 69 GLU A N 1
ATOM 546 C CA . GLU A 1 69 ? -17.437 -8.529 32.867 1.00 92.25 69 GLU A CA 1
ATOM 547 C C . GLU A 1 69 ? -17.325 -7.265 33.719 1.00 92.25 69 GLU A C 1
ATOM 549 O O . GLU A 1 69 ? -16.271 -6.949 34.277 1.00 92.25 69 GLU A O 1
ATOM 554 N N . LEU A 1 70 ? -18.443 -6.548 33.812 1.00 91.00 70 LEU A N 1
ATOM 555 C CA . LEU A 1 70 ? -18.518 -5.243 34.456 1.00 91.00 70 LEU A CA 1
ATOM 556 C C . LEU A 1 70 ? -18.195 -5.340 35.956 1.00 91.00 70 LEU A C 1
ATOM 558 O O . LEU A 1 70 ? -17.413 -4.538 36.450 1.00 91.00 70 LEU A O 1
ATOM 562 N N . SER A 1 71 ? -18.680 -6.382 36.635 1.00 93.56 71 SER A N 1
ATOM 563 C CA . SER A 1 71 ? -18.403 -6.665 38.052 1.00 93.56 71 SER A CA 1
ATOM 564 C C . SER A 1 71 ? -16.906 -6.791 38.355 1.00 93.56 71 SER A C 1
ATOM 566 O O . SER A 1 71 ? -16.407 -6.192 39.303 1.00 93.56 71 SER A O 1
ATOM 568 N N . ILE A 1 72 ? -16.164 -7.518 37.514 1.00 91.81 72 ILE A N 1
ATOM 569 C CA . ILE A 1 72 ? -14.717 -7.728 37.674 1.00 91.81 72 ILE A CA 1
ATOM 570 C C . ILE A 1 72 ? -13.960 -6.409 37.482 1.00 91.81 72 ILE A C 1
ATOM 572 O O . ILE A 1 72 ? -12.967 -6.142 38.164 1.00 91.81 72 ILE A O 1
ATOM 576 N N . VAL A 1 73 ? -14.414 -5.581 36.539 1.00 92.06 73 VAL A N 1
ATOM 577 C CA . VAL A 1 73 ? -13.822 -4.265 36.281 1.00 92.06 73 VAL A CA 1
ATOM 578 C C . VAL A 1 73 ? -14.125 -3.307 37.427 1.00 92.06 73 VAL A C 1
ATOM 580 O O . VAL A 1 73 ? -13.203 -2.651 37.898 1.00 92.06 73 VAL A O 1
ATOM 583 N N . GLU A 1 74 ? -15.363 -3.258 37.916 1.00 93.19 74 GLU A N 1
ATOM 584 C CA . GLU A 1 74 ? -15.759 -2.417 39.050 1.00 93.19 74 GLU A CA 1
ATOM 585 C C . GLU A 1 74 ? -15.005 -2.789 40.322 1.00 93.19 74 GLU A C 1
ATOM 587 O O . GLU A 1 74 ? -14.429 -1.914 40.960 1.00 93.19 74 GLU A O 1
ATOM 592 N N . GLU A 1 75 ? -14.911 -4.077 40.653 1.00 92.81 75 GLU A N 1
ATOM 593 C CA . GLU A 1 75 ? -14.140 -4.536 41.809 1.00 92.81 75 GLU A CA 1
ATOM 594 C C . GLU A 1 75 ? -12.653 -4.187 41.659 1.00 92.81 75 GLU A C 1
ATOM 596 O O . GLU A 1 75 ? -12.001 -3.754 42.613 1.00 92.81 75 GLU A O 1
ATOM 601 N N . LYS A 1 76 ? -12.101 -4.328 40.445 1.00 91.69 76 LYS A N 1
ATOM 602 C CA . LYS A 1 76 ? -10.722 -3.923 40.160 1.00 91.69 76 LYS A CA 1
ATOM 603 C C . LYS A 1 76 ? -10.544 -2.409 40.295 1.00 91.69 76 LYS A C 1
ATOM 605 O O . LYS A 1 76 ? -9.516 -2.003 40.828 1.00 91.69 76 LYS A O 1
ATOM 610 N N . ILE A 1 77 ? -11.513 -1.596 39.866 1.00 91.50 77 ILE A N 1
ATOM 611 C CA . ILE A 1 77 ? -11.495 -0.133 40.013 1.00 91.50 77 ILE A CA 1
ATOM 612 C C . ILE A 1 77 ? -11.587 0.259 41.487 1.00 91.50 77 ILE A C 1
ATOM 614 O O . ILE A 1 77 ? -10.771 1.063 41.924 1.00 91.50 77 ILE A O 1
ATOM 618 N N . ILE A 1 78 ? -12.513 -0.324 42.254 1.00 91.50 78 ILE A N 1
ATOM 619 C CA . ILE A 1 78 ? -12.683 -0.058 43.691 1.00 91.50 78 ILE A CA 1
ATOM 620 C C . ILE A 1 78 ? -11.378 -0.371 44.419 1.00 91.50 78 ILE A C 1
ATOM 622 O O . ILE A 1 78 ? -10.784 0.527 45.011 1.00 91.50 78 ILE A O 1
ATOM 626 N N . ARG A 1 79 ? -10.852 -1.587 44.236 1.00 89.19 79 ARG A N 1
ATOM 627 C CA . ARG A 1 79 ? -9.577 -2.029 44.815 1.00 89.19 79 ARG A CA 1
ATOM 628 C C . ARG A 1 79 ? -8.412 -1.096 44.464 1.00 89.19 79 ARG A C 1
ATOM 630 O O . ARG A 1 79 ? -7.582 -0.807 45.320 1.00 89.19 79 ARG A O 1
ATOM 637 N N . TRP A 1 80 ? -8.327 -0.625 43.217 1.00 87.62 80 TRP A N 1
ATOM 638 C CA . TRP A 1 80 ? -7.293 0.336 42.808 1.00 87.62 80 TRP A CA 1
ATOM 639 C C . TRP A 1 80 ? -7.504 1.726 43.414 1.00 87.62 80 TRP A C 1
ATOM 641 O O . TRP A 1 80 ? -6.543 2.375 43.820 1.00 87.62 80 TRP A O 1
ATOM 651 N N . SER A 1 81 ? -8.751 2.191 43.473 1.00 85.94 81 SER A N 1
ATOM 652 C CA . SER A 1 81 ? -9.102 3.512 43.997 1.00 85.94 81 SER A CA 1
ATOM 653 C C . SER A 1 81 ? -8.912 3.616 45.511 1.00 85.94 81 SER A C 1
ATOM 655 O O . SER A 1 81 ? -8.518 4.670 46.007 1.00 85.94 81 SER A O 1
ATOM 657 N N . GLU A 1 82 ? -9.122 2.518 46.237 1.00 75.94 82 GLU A N 1
ATOM 658 C CA . GLU A 1 82 ? -8.896 2.415 47.679 1.00 75.94 82 GLU A CA 1
ATOM 659 C C . GLU A 1 82 ? -7.400 2.348 48.000 1.00 75.94 82 GLU A C 1
ATOM 661 O O . GLU A 1 82 ? -6.923 3.115 48.833 1.00 75.94 82 GLU A O 1
ATOM 666 N N . ALA A 1 83 ? -6.628 1.550 47.253 1.00 71.81 83 ALA A N 1
ATOM 667 C CA . ALA A 1 83 ? -5.170 1.491 47.394 1.00 71.81 83 ALA A CA 1
ATOM 668 C C . ALA A 1 83 ? -4.469 2.829 47.067 1.00 71.81 83 ALA A C 1
ATOM 670 O O . ALA A 1 83 ? -3.364 3.085 47.538 1.00 71.81 83 ALA A O 1
ATOM 671 N N . GLY A 1 84 ? -5.105 3.707 46.282 1.00 62.50 84 GLY A N 1
ATOM 672 C CA . GLY A 1 84 ? -4.628 5.071 46.025 1.00 62.50 84 GLY A CA 1
ATOM 673 C C . GLY A 1 84 ? -4.963 6.089 47.125 1.00 62.50 84 GLY A C 1
ATOM 674 O O . GLY A 1 84 ? -4.433 7.198 47.092 1.00 62.50 84 GLY A O 1
ATOM 675 N N . ARG A 1 85 ? -5.833 5.741 48.088 1.00 58.84 85 ARG A N 1
ATOM 676 C CA . ARG A 1 85 ? -6.237 6.613 49.209 1.00 58.84 85 ARG A CA 1
ATOM 677 C C . ARG A 1 85 ? -5.496 6.333 50.517 1.00 58.84 85 ARG A C 1
ATOM 679 O O . ARG A 1 85 ? -5.535 7.184 51.401 1.00 58.84 85 ARG A O 1
ATOM 686 N N . GLU A 1 86 ? -4.766 5.225 50.641 1.00 51.50 86 GLU A N 1
ATOM 687 C CA . GLU A 1 86 ? -3.963 4.885 51.835 1.00 51.50 86 GLU A CA 1
ATOM 688 C C . GLU A 1 86 ? -2.645 5.687 51.956 1.00 51.50 86 GLU A C 1
ATOM 690 O O . GLU A 1 86 ? -1.655 5.215 52.508 1.00 51.50 86 GLU A O 1
ATOM 695 N N . GLY A 1 87 ? -2.611 6.926 51.454 1.00 56.16 87 GLY A N 1
ATOM 696 C CA . GLY A 1 87 ? -1.416 7.775 51.484 1.00 56.16 87 GLY A CA 1
ATOM 697 C C . GLY A 1 87 ? -1.674 9.275 51.587 1.00 56.16 87 GLY A C 1
ATOM 698 O O . GLY A 1 87 ? -0.785 10.054 51.252 1.00 56.16 87 GLY A O 1
ATOM 699 N N . SER A 1 88 ? -2.865 9.715 52.006 1.00 50.47 88 SER A N 1
ATOM 700 C CA . SER A 1 88 ? -3.146 11.151 52.122 1.00 50.47 88 SER A CA 1
ATOM 701 C C . SER A 1 88 ? -4.152 11.498 53.219 1.00 50.47 88 SER A C 1
ATOM 703 O O . SER A 1 88 ? -5.185 12.092 52.929 1.00 50.47 88 SER A O 1
ATOM 705 N N . ASP A 1 89 ? -3.852 11.145 54.466 1.00 45.97 89 ASP A N 1
ATOM 706 C CA . ASP A 1 89 ? -4.160 12.031 55.594 1.00 45.97 89 ASP A CA 1
ATOM 707 C C . ASP A 1 89 ? -3.317 11.630 56.810 1.00 45.97 89 ASP A C 1
ATOM 709 O O . ASP A 1 89 ? -3.708 10.751 57.561 1.00 45.97 89 ASP A O 1
ATOM 713 N N . GLU A 1 90 ? -2.109 12.188 56.919 1.00 41.41 90 GLU A N 1
ATOM 714 C CA . GLU A 1 90 ? -1.589 12.796 58.152 1.00 41.41 90 GLU A CA 1
ATOM 715 C C . GLU A 1 90 ? -0.388 13.691 57.785 1.00 41.41 90 GLU A C 1
ATOM 717 O O . GLU A 1 90 ? 0.613 13.236 57.234 1.00 41.41 90 GLU A O 1
ATOM 722 N N . GLY A 1 91 ? -0.482 14.981 58.117 1.00 35.62 91 GLY A N 1
ATOM 723 C CA . GLY A 1 91 ? 0.689 15.831 58.350 1.00 35.62 91 GLY A CA 1
ATOM 724 C C . GLY A 1 91 ? 1.231 16.625 57.158 1.00 35.62 91 GLY A C 1
ATOM 725 O O . GLY A 1 91 ? 2.152 16.218 56.456 1.00 35.62 91 GLY A O 1
ATOM 726 N N . ALA A 1 92 ? 0.771 17.868 57.030 1.00 46.03 92 ALA A N 1
ATOM 727 C CA . ALA A 1 92 ? 1.550 18.915 56.385 1.00 46.03 92 ALA A CA 1
ATOM 728 C C . ALA A 1 92 ? 2.863 19.160 57.160 1.00 46.03 92 ALA A C 1
ATOM 730 O O . ALA A 1 92 ? 2.796 19.637 58.290 1.00 46.03 92 ALA A O 1
ATOM 731 N N . GLN A 1 93 ? 4.033 18.906 56.549 1.00 37.00 93 GLN A N 1
ATOM 732 C CA . GLN A 1 93 ? 5.274 19.683 56.744 1.00 37.00 93 GLN A CA 1
ATOM 733 C C . GLN A 1 93 ? 6.403 19.294 55.758 1.00 37.00 93 GLN A C 1
ATOM 735 O O . GLN A 1 93 ? 7.047 18.266 55.875 1.00 37.00 93 GLN A O 1
ATOM 740 N N . SER A 1 94 ? 6.649 20.211 54.816 1.00 42.81 94 SER A N 1
ATOM 741 C CA . SER A 1 94 ? 7.924 20.647 54.217 1.00 42.81 94 SER A CA 1
ATOM 742 C C . SER A 1 94 ? 8.994 19.658 53.687 1.00 42.81 94 SER A C 1
ATOM 744 O O . SER A 1 94 ? 9.555 18.862 54.427 1.00 42.81 94 SER A O 1
ATOM 746 N N . ARG A 1 95 ? 9.454 20.006 52.468 1.00 39.81 95 ARG A N 1
ATOM 747 C CA . ARG A 1 95 ? 10.811 19.884 51.879 1.00 39.81 95 ARG A CA 1
ATOM 748 C C . ARG A 1 95 ? 11.238 18.543 51.270 1.00 39.81 95 ARG A C 1
ATOM 750 O O . ARG A 1 95 ? 11.370 17.545 51.956 1.00 39.81 95 ARG A O 1
ATOM 757 N N . GLY A 1 96 ? 11.669 18.618 50.007 1.00 30.81 96 GLY A N 1
ATOM 758 C CA . GLY A 1 96 ? 12.660 17.697 49.445 1.00 30.81 96 GLY A CA 1
ATOM 759 C C . GLY A 1 96 ? 12.396 17.324 47.994 1.00 30.81 96 GLY A C 1
ATOM 760 O O . GLY A 1 96 ? 11.425 16.650 47.690 1.00 30.81 96 GLY A O 1
ATOM 761 N N . ALA A 1 97 ? 13.265 17.787 47.105 1.00 39.72 97 ALA A N 1
ATOM 762 C CA . ALA A 1 97 ? 13.244 17.537 45.675 1.00 39.72 97 ALA A CA 1
ATOM 763 C C . ALA A 1 97 ? 13.656 16.095 45.305 1.00 39.72 97 ALA A C 1
ATOM 765 O O . ALA A 1 97 ? 14.414 15.465 46.030 1.00 39.72 97 ALA A O 1
ATOM 766 N N . GLN A 1 98 ? 13.208 15.674 44.113 1.00 47.19 98 GLN A N 1
ATOM 767 C CA . GLN A 1 98 ? 13.803 14.672 43.212 1.00 47.19 98 GLN A CA 1
ATOM 768 C C . GLN A 1 98 ? 14.085 13.262 43.761 1.00 47.19 98 GLN A C 1
ATOM 770 O O . GLN A 1 98 ? 15.144 13.021 44.312 1.00 47.19 98 GLN A O 1
ATOM 775 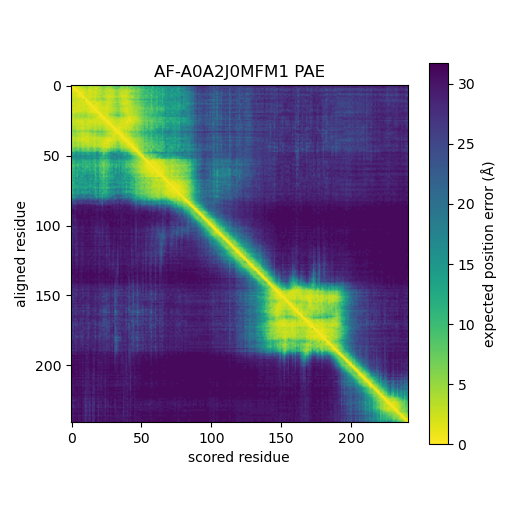N N . GLU A 1 99 ? 13.251 12.286 43.375 1.00 37.38 99 GLU A N 1
ATOM 776 C CA . GLU A 1 99 ? 13.723 11.180 42.523 1.00 37.38 99 GLU A CA 1
ATOM 777 C C . GLU A 1 99 ? 12.550 10.434 41.867 1.00 37.38 99 GLU A C 1
ATOM 779 O O . GLU A 1 99 ? 11.648 9.913 42.520 1.00 37.38 99 GLU A O 1
ATOM 784 N N . ARG A 1 100 ? 12.554 10.394 40.533 1.00 53.47 100 ARG A N 1
ATOM 785 C CA . ARG A 1 100 ? 11.540 9.739 39.703 1.00 53.47 100 ARG A CA 1
ATOM 786 C C . ARG A 1 100 ? 11.852 8.240 39.651 1.00 53.47 100 ARG A C 1
ATOM 788 O O . ARG A 1 100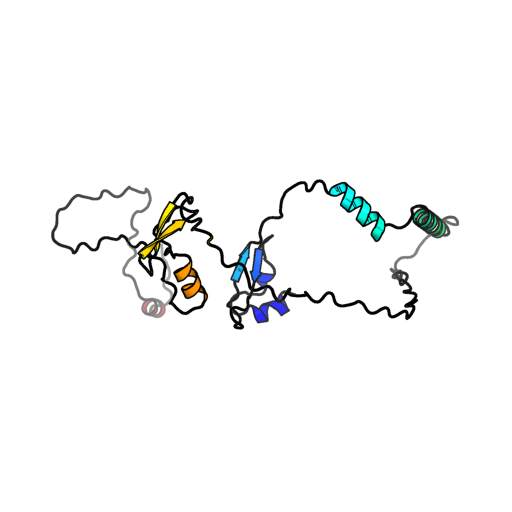 ? 12.560 7.794 38.752 1.00 53.47 100 ARG A O 1
ATOM 795 N N . ARG A 1 101 ? 11.358 7.458 40.617 1.00 43.09 101 ARG A N 1
ATOM 796 C CA . ARG A 1 101 ? 11.448 5.988 40.568 1.00 43.09 101 ARG A CA 1
ATOM 797 C C . ARG A 1 101 ? 10.320 5.402 39.720 1.00 43.09 101 ARG A C 1
ATOM 799 O O . ARG A 1 101 ? 9.151 5.736 39.879 1.00 43.09 101 ARG A O 1
ATOM 806 N N . GLN A 1 102 ? 10.727 4.562 38.776 1.00 45.38 102 GLN A N 1
ATOM 807 C CA . GLN A 1 102 ? 9.891 3.849 37.817 1.00 45.38 102 GLN A CA 1
ATOM 808 C C . GLN A 1 102 ? 8.944 2.885 38.543 1.00 45.38 102 GLN A C 1
ATOM 810 O O . GLN A 1 102 ? 9.379 2.092 39.375 1.00 45.38 102 GLN A O 1
ATOM 815 N N . ILE A 1 103 ? 7.657 2.943 38.207 1.00 47.28 103 ILE A N 1
ATOM 816 C CA . ILE A 1 103 ? 6.658 1.956 38.626 1.00 47.28 103 ILE A CA 1
ATOM 817 C C . ILE A 1 103 ? 6.828 0.731 37.707 1.00 47.28 103 ILE A C 1
ATOM 819 O O . ILE A 1 103 ? 6.737 0.905 36.488 1.00 47.28 103 ILE A O 1
ATOM 823 N N . PRO A 1 104 ? 7.063 -0.493 38.214 1.00 45.66 104 PRO A N 1
ATOM 824 C CA . PRO A 1 104 ? 7.028 -1.686 37.377 1.00 45.66 104 PRO A CA 1
ATOM 825 C C . PRO A 1 104 ? 5.571 -1.985 37.004 1.00 45.66 104 PRO A C 1
ATOM 827 O O . PRO A 1 104 ? 4.707 -2.044 37.879 1.00 45.66 104 PRO A O 1
ATOM 830 N N . MET A 1 105 ? 5.283 -2.196 35.716 1.00 44.00 105 MET A N 1
ATOM 831 C CA . MET A 1 105 ? 4.011 -2.804 35.314 1.00 44.00 105 MET A CA 1
ATOM 832 C C . MET A 1 105 ? 3.891 -4.196 35.957 1.00 44.00 105 MET A C 1
ATOM 834 O O . MET A 1 105 ? 4.868 -4.951 35.929 1.00 44.00 105 MET A O 1
ATOM 838 N N . PRO A 1 106 ? 2.722 -4.590 36.491 1.00 41.50 106 PRO A N 1
ATOM 839 C CA . PRO A 1 106 ? 2.519 -5.968 36.899 1.00 41.50 106 PRO A CA 1
ATOM 840 C C . PRO A 1 106 ? 2.524 -6.853 35.648 1.00 41.50 106 PRO A C 1
ATOM 842 O O . PRO A 1 106 ? 1.704 -6.690 34.743 1.00 41.50 106 PRO A O 1
ATOM 845 N N . MET A 1 107 ? 3.482 -7.780 35.602 1.00 39.28 107 MET A N 1
ATOM 846 C CA . MET A 1 107 ? 3.541 -8.842 34.607 1.00 39.28 107 MET A CA 1
ATOM 847 C C . MET A 1 107 ? 2.213 -9.600 34.584 1.00 39.28 107 MET A C 1
ATOM 849 O O . MET A 1 107 ? 1.749 -10.097 35.610 1.00 39.28 107 MET A O 1
ATOM 853 N N . ALA A 1 108 ? 1.619 -9.719 33.397 1.00 40.22 108 ALA A N 1
ATOM 854 C CA . ALA A 1 108 ? 0.579 -10.699 33.148 1.00 40.22 108 ALA A CA 1
ATOM 855 C C . ALA A 1 108 ? 1.179 -12.092 33.381 1.00 40.22 108 ALA A C 1
ATOM 857 O O . ALA A 1 108 ? 1.977 -12.583 32.580 1.00 40.22 108 ALA A O 1
ATOM 858 N N . THR A 1 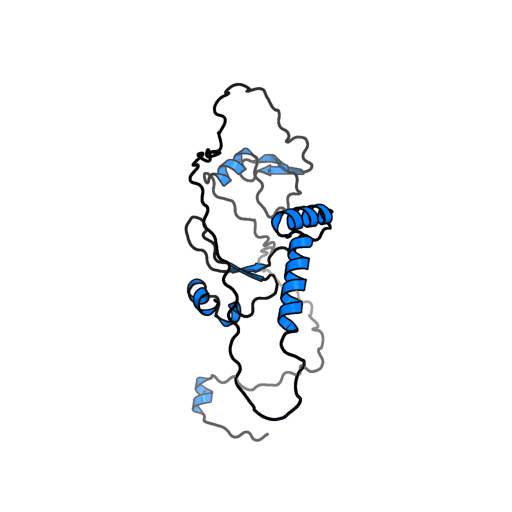109 ? 0.813 -12.723 34.493 1.00 34.75 109 THR A N 1
ATOM 859 C CA . THR A 1 109 ? 1.092 -14.133 34.732 1.00 34.75 109 THR A CA 1
ATOM 860 C C . THR A 1 109 ? 0.259 -14.947 33.746 1.00 34.75 109 THR A C 1
ATOM 862 O O . THR A 1 109 ? -0.927 -15.211 33.945 1.00 34.75 109 THR A O 1
ATOM 865 N N . ARG A 1 110 ? 0.889 -15.334 32.632 1.00 49.81 110 ARG A N 1
ATOM 866 C CA . ARG A 1 110 ? 0.431 -16.454 31.809 1.00 49.81 110 ARG A CA 1
ATOM 867 C C . ARG A 1 110 ? 0.515 -17.688 32.702 1.00 49.81 110 ARG A C 1
ATOM 869 O O . ARG A 1 110 ? 1.596 -18.204 32.953 1.00 49.81 110 ARG A O 1
ATOM 876 N N . SER A 1 111 ? -0.619 -18.097 33.259 1.00 39.75 111 SER A N 1
ATOM 877 C CA . SER A 1 111 ? -0.744 -19.431 33.825 1.00 39.75 111 SER A CA 1
ATOM 878 C C . SER A 1 111 ? -1.009 -20.376 32.664 1.00 39.75 111 SER A C 1
ATOM 880 O O . SER A 1 111 ? -2.114 -20.455 32.127 1.00 39.75 111 SER A O 1
ATOM 882 N N . ASP A 1 112 ? 0.057 -21.052 32.252 1.00 43.75 112 ASP A N 1
ATOM 883 C CA . ASP A 1 112 ? -0.003 -22.224 31.402 1.00 43.75 112 ASP A CA 1
ATOM 884 C C . ASP A 1 112 ? -0.874 -23.290 32.080 1.00 43.75 112 ASP A C 1
ATOM 886 O O . ASP A 1 112 ? -0.483 -23.945 33.046 1.00 43.75 112 ASP A O 1
ATOM 890 N N . LYS A 1 113 ? -2.088 -23.457 31.558 1.00 34.12 113 LYS A N 1
ATOM 891 C CA . LYS A 1 113 ? -2.830 -24.718 31.602 1.00 34.12 113 LYS A CA 1
ATOM 892 C C . LYS A 1 113 ? -3.193 -25.094 30.174 1.00 34.12 113 LYS A C 1
ATOM 894 O O . LYS A 1 113 ? -4.344 -25.027 29.755 1.00 34.12 113 LYS A O 1
ATOM 899 N N . TYR A 1 114 ? -2.158 -25.456 29.426 1.00 38.12 114 TYR A N 1
ATOM 900 C CA . TYR A 1 114 ? -2.284 -26.251 28.216 1.00 38.12 114 TYR A CA 1
ATOM 901 C C . TYR A 1 114 ? -2.595 -27.683 28.669 1.00 38.12 114 TYR A C 1
ATOM 903 O O . TYR A 1 114 ? -1.706 -28.409 29.109 1.00 38.12 114 TYR A O 1
ATOM 911 N N . SER A 1 115 ? -3.880 -28.044 28.687 1.00 42.28 115 SER A N 1
ATOM 912 C CA . SER A 1 115 ? -4.282 -29.443 28.834 1.00 42.28 115 SER A CA 1
ATOM 913 C C . SER A 1 115 ? -3.978 -30.126 27.511 1.00 42.28 115 SER A C 1
ATOM 915 O O . SER A 1 115 ? -4.532 -29.757 26.475 1.00 42.28 115 SER A O 1
ATOM 917 N N . SER A 1 116 ? -3.051 -31.073 27.561 1.00 48.28 116 SER A N 1
ATOM 918 C CA . SER A 1 116 ? -2.674 -31.962 26.472 1.00 48.28 116 SER A CA 1
ATOM 919 C C . SER A 1 116 ? -3.826 -32.921 26.166 1.00 48.28 116 SER A C 1
ATOM 921 O O . SER A 1 116 ? -3.786 -34.090 26.528 1.00 48.28 116 SER A O 1
ATOM 923 N N . ASP A 1 117 ? -4.868 -32.415 25.517 1.00 43.91 117 ASP A N 1
ATOM 924 C CA . ASP A 1 117 ? -5.869 -33.229 24.837 1.00 43.91 117 ASP A CA 1
ATOM 925 C C . ASP A 1 117 ? -5.776 -32.919 23.341 1.00 43.91 117 ASP A C 1
ATOM 927 O O . ASP A 1 117 ? -6.546 -32.143 22.771 1.00 43.91 117 ASP A O 1
ATOM 931 N N . ASP A 1 118 ? -4.764 -33.526 22.717 1.00 46.72 118 ASP A N 1
ATOM 932 C CA . ASP A 1 118 ? -4.598 -33.634 21.271 1.00 46.72 118 ASP A CA 1
ATOM 933 C C . ASP A 1 118 ? -5.827 -34.320 20.655 1.00 46.72 118 ASP A C 1
ATOM 935 O O . ASP A 1 118 ? -5.912 -35.547 20.549 1.00 46.72 118 ASP A O 1
ATOM 939 N N . LYS A 1 119 ? -6.797 -33.524 20.196 1.00 45.28 119 LYS A N 1
ATOM 940 C CA . LYS A 1 119 ? -7.634 -33.931 19.066 1.00 45.28 119 LYS A CA 1
ATOM 941 C C . LYS A 1 119 ? -6.994 -33.385 17.795 1.00 45.28 119 LYS A C 1
ATOM 943 O O . LYS A 1 119 ? -6.853 -32.167 17.684 1.00 45.28 119 LYS A O 1
ATOM 948 N N . PRO A 1 120 ? -6.635 -34.243 16.825 1.00 41.84 120 PRO A N 1
ATOM 949 C CA . PRO A 1 120 ? -6.024 -33.781 15.593 1.00 41.84 120 PRO A CA 1
ATOM 950 C C . PRO A 1 120 ? -7.009 -32.878 14.849 1.00 41.84 120 PRO A C 1
ATOM 952 O O . PRO A 1 120 ? -8.143 -33.268 14.551 1.00 41.84 120 PRO A O 1
ATOM 955 N N . ILE A 1 121 ? -6.561 -31.656 14.560 1.00 45.69 121 ILE A N 1
ATOM 956 C CA . ILE A 1 121 ? -7.192 -30.767 13.589 1.00 45.69 121 ILE A CA 1
ATOM 957 C C . ILE A 1 121 ? -7.049 -31.479 12.248 1.00 45.69 121 ILE A C 1
ATOM 959 O O . ILE A 1 121 ? -5.966 -31.531 11.680 1.00 45.69 121 ILE A O 1
ATOM 963 N N . GLN A 1 122 ? -8.132 -32.097 11.779 1.00 43.34 122 GLN A N 1
ATOM 964 C CA . GLN A 1 122 ? -8.168 -32.647 10.434 1.00 43.34 122 GLN A CA 1
ATOM 965 C C . GLN A 1 122 ? -8.049 -31.492 9.449 1.00 43.34 122 GLN A C 1
ATOM 967 O O . GLN A 1 122 ? -8.940 -30.640 9.347 1.00 43.34 122 GLN A O 1
ATOM 972 N N . ASP A 1 123 ? -6.926 -31.491 8.744 1.00 38.88 123 ASP A N 1
ATOM 973 C CA . ASP A 1 123 ? -6.670 -30.699 7.562 1.00 38.88 123 ASP A CA 1
ATOM 974 C C . ASP A 1 123 ? -7.882 -30.754 6.632 1.00 38.88 123 ASP A C 1
ATOM 976 O O . ASP A 1 123 ? -8.203 -31.783 6.033 1.00 38.88 123 ASP A O 1
ATOM 980 N N . ARG A 1 124 ? -8.559 -29.617 6.458 1.00 45.16 124 ARG A N 1
ATOM 981 C CA . ARG A 1 124 ? -9.440 -29.428 5.306 1.00 45.16 124 ARG A CA 1
ATOM 982 C C . ARG A 1 124 ? -8.564 -29.149 4.095 1.00 45.16 124 ARG A C 1
ATOM 984 O O . ARG A 1 124 ? -8.549 -28.046 3.555 1.00 45.16 124 ARG A O 1
ATOM 991 N N . HIS A 1 125 ? -7.835 -30.178 3.675 1.00 45.84 125 HIS A N 1
ATOM 992 C CA . HIS A 1 125 ? -7.377 -30.275 2.308 1.00 45.84 125 HIS A CA 1
ATOM 993 C C . HIS A 1 125 ? -8.603 -30.196 1.403 1.00 45.84 125 HIS A C 1
ATOM 995 O O . HIS A 1 125 ? -9.576 -30.940 1.551 1.00 45.84 125 HIS A O 1
ATOM 1001 N N . ALA A 1 126 ? -8.535 -29.246 0.477 1.00 44.81 126 ALA A N 1
ATOM 1002 C CA . ALA A 1 126 ? -9.399 -29.153 -0.674 1.00 44.81 126 ALA A CA 1
ATOM 1003 C C . ALA A 1 126 ? -9.520 -30.535 -1.329 1.00 44.81 126 ALA A C 1
ATOM 1005 O O . ALA A 1 126 ? -8.593 -31.025 -1.973 1.00 44.81 126 ALA A O 1
ATOM 1006 N N . SER A 1 127 ? -10.674 -31.169 -1.146 1.00 42.78 127 SER A N 1
ATOM 1007 C CA . SER A 1 127 ? -11.060 -32.314 -1.953 1.00 42.78 127 SER A CA 1
ATOM 1008 C C . SER A 1 127 ? -11.488 -31.765 -3.306 1.00 42.78 127 SER A C 1
ATOM 1010 O O . SER A 1 127 ? -12.583 -31.228 -3.459 1.00 42.78 127 SER A O 1
ATOM 1012 N N . ALA A 1 128 ? -10.581 -31.848 -4.273 1.00 48.19 128 ALA A N 1
ATOM 1013 C CA . ALA A 1 128 ? -10.945 -31.819 -5.677 1.00 48.19 128 ALA A CA 1
ATOM 1014 C C . ALA A 1 128 ? -11.948 -32.961 -5.933 1.00 48.19 128 ALA A C 1
ATOM 1016 O O . ALA A 1 128 ? -11.615 -34.110 -5.632 1.00 48.19 128 ALA A O 1
ATOM 1017 N N . PRO A 1 129 ? -13.145 -32.702 -6.487 1.00 46.16 129 PRO A N 1
ATOM 1018 C CA . PRO A 1 129 ? -13.965 -33.768 -7.034 1.00 46.16 129 PRO A CA 1
ATOM 1019 C C . PRO A 1 129 ? -13.300 -34.230 -8.331 1.00 46.16 129 PRO A C 1
ATOM 1021 O O . PRO A 1 129 ? -13.246 -33.487 -9.314 1.00 46.16 129 PRO A O 1
ATOM 1024 N N . LYS A 1 130 ? -12.736 -35.437 -8.305 1.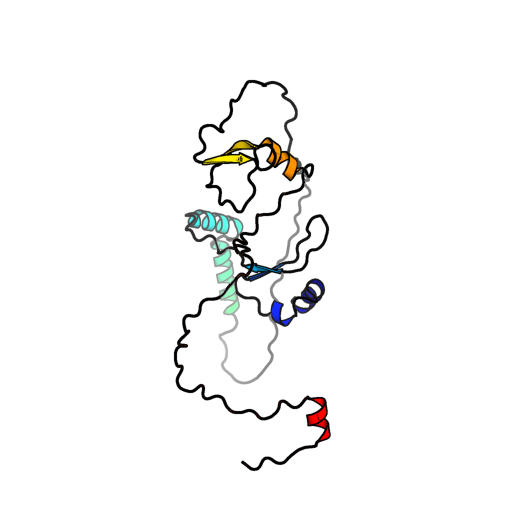00 41.84 130 LYS A N 1
ATOM 1025 C CA . LYS A 1 130 ? -12.483 -36.205 -9.518 1.00 41.84 130 LYS A CA 1
ATOM 1026 C C . LYS A 1 130 ? -13.742 -36.991 -9.860 1.00 41.84 130 LYS A C 1
ATOM 1028 O O . LYS A 1 130 ? -14.407 -37.505 -8.968 1.00 41.84 130 LYS A O 1
ATOM 1033 N N . ASP A 1 131 ? -13.952 -37.065 -11.168 1.00 43.53 131 ASP A N 1
ATOM 1034 C CA . ASP A 1 131 ? -14.794 -38.003 -11.899 1.00 43.53 131 ASP A CA 1
ATOM 1035 C C . ASP A 1 131 ? -16.291 -37.680 -11.932 1.00 43.53 131 ASP A C 1
ATOM 1037 O O . ASP A 1 131 ? -17.043 -38.016 -11.034 1.00 43.53 131 ASP A O 1
ATOM 1041 N N . ASP A 1 132 ? -16.708 -37.054 -13.038 1.00 42.44 132 ASP A N 1
ATOM 1042 C CA . ASP A 1 132 ? -17.760 -37.634 -13.876 1.00 42.44 132 ASP A CA 1
ATOM 1043 C C . ASP A 1 132 ? -17.641 -37.108 -15.312 1.00 42.44 132 ASP A C 1
ATOM 1045 O O . ASP A 1 132 ? -18.117 -36.039 -15.707 1.00 42.44 132 ASP A O 1
ATOM 1049 N N . ALA A 1 133 ? -16.948 -37.909 -16.116 1.00 46.59 133 ALA A N 1
ATOM 1050 C CA . ALA A 1 133 ? -17.006 -37.853 -17.558 1.00 46.59 133 ALA A CA 1
ATOM 1051 C C . ALA A 1 133 ? -18.369 -38.385 -18.022 1.00 46.59 133 ALA A C 1
ATOM 1053 O O . ALA A 1 133 ? -18.506 -39.580 -18.239 1.00 46.59 133 ALA A O 1
ATOM 1054 N N . GLN A 1 134 ? -19.357 -37.504 -18.197 1.00 49.53 134 GLN A N 1
ATOM 1055 C CA . GLN A 1 134 ? -20.357 -37.567 -19.277 1.00 49.53 134 GLN A CA 1
ATOM 1056 C C . GLN A 1 134 ? -21.387 -36.443 -19.121 1.00 49.53 134 GLN A C 1
ATOM 1058 O O . GLN A 1 134 ? -22.363 -36.562 -18.389 1.00 49.53 134 GLN A O 1
ATOM 1063 N N . LYS A 1 135 ? -21.198 -35.361 -19.883 1.00 37.72 135 LYS A N 1
ATOM 1064 C CA . LYS A 1 135 ? -22.292 -34.653 -20.567 1.00 37.72 135 LYS A CA 1
ATOM 1065 C C . LYS A 1 135 ? -21.715 -33.725 -21.629 1.00 37.72 135 LYS A C 1
ATOM 1067 O O . LYS A 1 135 ? -21.539 -32.526 -21.448 1.00 37.72 135 LYS A O 1
ATOM 1072 N N . ASN A 1 136 ? -21.376 -34.355 -22.746 1.00 47.16 136 ASN A N 1
ATOM 1073 C CA . ASN A 1 136 ? -21.280 -33.703 -24.034 1.00 47.16 136 ASN A CA 1
ATOM 1074 C C . ASN A 1 136 ? -22.707 -33.590 -24.587 1.00 47.16 136 ASN A C 1
ATOM 1076 O O . ASN A 1 136 ? -23.191 -34.539 -25.188 1.00 47.16 136 ASN A O 1
ATOM 1080 N N . GLU A 1 137 ? -23.374 -32.464 -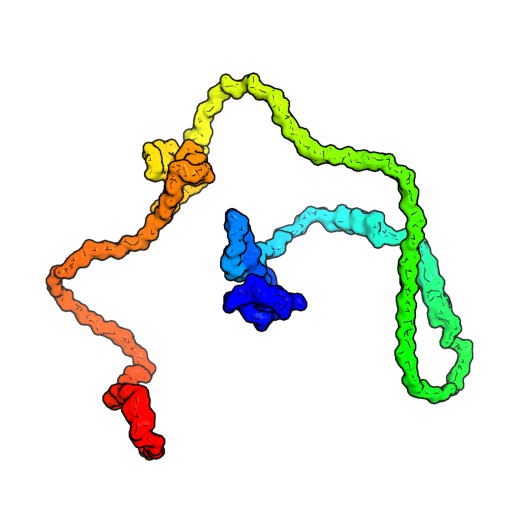24.343 1.00 41.78 137 GLU A N 1
ATOM 1081 C CA . GLU A 1 137 ? -24.528 -32.029 -25.133 1.00 41.78 137 GLU A CA 1
ATOM 1082 C C . GLU A 1 137 ? -24.422 -30.514 -25.332 1.00 41.78 137 GLU A C 1
ATOM 1084 O O . GLU A 1 137 ? -24.614 -29.723 -24.410 1.00 41.78 137 GLU A O 1
ATOM 1089 N N . MET A 1 138 ? -23.995 -30.151 -26.544 1.00 47.00 138 MET A N 1
ATOM 1090 C CA . MET A 1 138 ? -24.383 -28.965 -27.308 1.00 47.00 138 MET A CA 1
ATOM 1091 C C . MET A 1 138 ? -24.853 -27.760 -26.469 1.00 47.00 138 MET A C 1
ATOM 1093 O O . MET A 1 138 ? -26.040 -27.578 -26.214 1.00 47.00 138 MET A O 1
ATOM 1097 N N . ARG A 1 139 ? -23.928 -26.879 -26.080 1.00 39.12 139 ARG A N 1
ATOM 1098 C CA . ARG A 1 139 ? -24.281 -25.476 -25.828 1.00 39.12 139 ARG A CA 1
ATOM 1099 C C . ARG A 1 139 ? -23.829 -24.673 -27.030 1.00 39.12 139 ARG A C 1
ATOM 1101 O O . ARG A 1 139 ? -22.654 -24.330 -27.146 1.00 39.12 1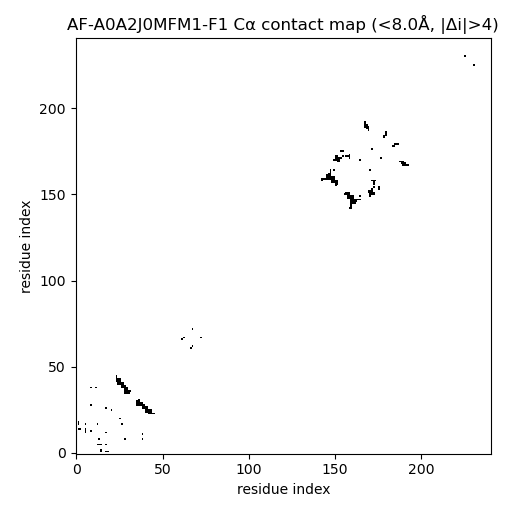39 ARG A O 1
ATOM 1108 N N . GLU A 1 140 ? -24.782 -24.441 -27.925 1.00 44.22 140 GLU A N 1
ATOM 1109 C CA . GLU A 1 140 ? -24.684 -23.423 -28.960 1.00 44.22 140 GLU A CA 1
ATOM 1110 C C . GLU A 1 140 ? -24.245 -22.085 -28.354 1.00 44.22 140 GLU A C 1
ATOM 1112 O O . GLU A 1 140 ? -24.533 -21.730 -27.206 1.00 44.22 140 GLU A O 1
ATOM 1117 N N . SER A 1 141 ? -23.452 -21.396 -29.155 1.00 49.16 141 SER A N 1
ATOM 1118 C CA . SER A 1 141 ? -22.708 -20.181 -28.888 1.00 49.16 141 SER A CA 1
ATOM 1119 C C . SER A 1 141 ? -23.551 -19.061 -28.283 1.00 49.16 141 SER A C 1
ATOM 1121 O O . SER A 1 141 ? -24.335 -18.408 -28.958 1.00 49.16 141 SER A O 1
ATOM 1123 N N . SER A 1 142 ? -23.259 -18.698 -27.037 1.00 53.72 142 SER A N 1
ATOM 1124 C CA . SER A 1 142 ? -23.678 -17.424 -26.437 1.00 53.72 142 SER A CA 1
ATOM 1125 C C . SER A 1 142 ? -22.952 -16.193 -27.025 1.00 53.72 142 SER A C 1
ATOM 1127 O O . SER A 1 142 ? -22.833 -15.172 -26.355 1.00 53.72 142 SER A O 1
ATOM 1129 N N . ASP A 1 143 ? -22.445 -16.276 -28.262 1.00 54.56 143 ASP A N 1
ATOM 1130 C CA . ASP A 1 143 ? -21.859 -15.144 -29.002 1.00 54.56 143 ASP A CA 1
ATOM 1131 C C . ASP A 1 143 ? -22.919 -14.303 -29.735 1.00 54.56 143 ASP A C 1
ATOM 1133 O O . ASP A 1 143 ? -22.650 -13.158 -30.093 1.00 54.56 143 ASP A O 1
ATOM 1137 N N . ASP A 1 144 ? -24.141 -14.819 -29.919 1.00 57.91 144 ASP A N 1
ATOM 1138 C CA . ASP A 1 144 ? -25.166 -14.136 -30.720 1.00 57.91 144 ASP A CA 1
ATOM 1139 C C . ASP A 1 144 ? -25.874 -12.975 -30.005 1.00 57.91 144 ASP A C 1
ATOM 1141 O O . ASP A 1 144 ? -26.570 -12.193 -30.653 1.00 57.91 144 ASP A O 1
ATOM 1145 N N . ASN A 1 145 ? -25.674 -12.815 -28.693 1.00 68.56 145 ASN A N 1
ATOM 1146 C CA . ASN A 1 145 ? -26.322 -11.772 -27.889 1.00 68.56 145 ASN A CA 1
ATOM 1147 C C . ASN A 1 145 ? -25.306 -10.893 -27.140 1.00 68.56 145 ASN A C 1
ATOM 1149 O O . ASN A 1 145 ? -25.459 -10.590 -25.958 1.00 68.56 145 ASN A O 1
ATOM 1153 N N . LEU A 1 146 ? -24.219 -10.531 -27.824 1.00 78.06 146 LEU A N 1
ATOM 1154 C CA . LEU A 1 146 ? -23.283 -9.506 -27.367 1.00 78.06 146 LEU A CA 1
ATOM 1155 C C . LEU A 1 146 ? -23.448 -8.240 -28.226 1.00 78.06 146 LEU A C 1
ATOM 1157 O O . LEU A 1 146 ? -23.575 -8.351 -29.447 1.00 78.06 146 LEU A O 1
ATOM 1161 N N . PRO A 1 147 ? -23.476 -7.043 -27.607 1.00 83.12 147 PRO A N 1
ATOM 1162 C CA . PRO A 1 147 ? -23.855 -5.798 -28.282 1.00 83.12 147 PRO A CA 1
ATOM 1163 C C . PRO A 1 147 ? -22.878 -5.355 -29.379 1.00 83.12 147 PRO A C 1
ATOM 1165 O O . PRO A 1 147 ? -23.275 -4.611 -30.273 1.00 83.12 147 PRO A O 1
ATOM 1168 N N . TYR A 1 148 ? -21.629 -5.829 -29.356 1.00 87.12 148 TYR A N 1
ATOM 1169 C CA . TYR A 1 148 ? -20.604 -5.451 -30.327 1.00 87.12 148 TYR A CA 1
ATOM 1170 C C . TYR A 1 148 ? -20.054 -6.682 -31.048 1.00 87.12 148 TYR A C 1
ATOM 1172 O O . TYR A 1 148 ? -19.813 -7.719 -30.432 1.00 87.12 148 TYR A O 1
ATOM 1180 N N . LYS A 1 149 ? -19.835 -6.567 -32.362 1.00 88.56 149 LYS A N 1
ATOM 1181 C CA . LYS A 1 149 ? -19.250 -7.618 -33.208 1.00 88.56 149 LYS A CA 1
ATOM 1182 C C . LYS A 1 149 ? -17.967 -7.095 -33.842 1.00 88.56 149 LYS A C 1
ATOM 1184 O O . LYS A 1 149 ? -17.970 -5.993 -34.387 1.00 88.56 149 LYS A O 1
ATOM 1189 N N . ALA A 1 150 ? -16.898 -7.879 -33.780 1.00 89.19 150 ALA A N 1
ATOM 1190 C CA . ALA A 1 150 ? -15.619 -7.543 -34.395 1.00 89.19 150 ALA A CA 1
ATOM 1191 C C . ALA A 1 150 ? -14.897 -8.800 -34.896 1.00 89.19 150 ALA A C 1
ATOM 1193 O O . ALA A 1 150 ? -15.157 -9.906 -34.418 1.00 89.19 150 ALA A O 1
ATOM 1194 N N . ASP A 1 151 ? -13.992 -8.621 -35.852 1.00 91.81 151 ASP A N 1
ATOM 1195 C CA . ASP A 1 151 ? -13.200 -9.706 -36.427 1.00 91.81 151 ASP A CA 1
ATOM 1196 C C . ASP A 1 151 ? -11.932 -9.942 -35.596 1.00 91.81 151 ASP A C 1
ATOM 1198 O O . ASP A 1 151 ? -11.290 -9.001 -35.126 1.00 91.81 151 ASP A O 1
ATOM 1202 N N . CYS A 1 152 ? -11.559 -11.206 -35.399 1.00 90.62 152 CYS A N 1
ATOM 1203 C CA . CYS A 1 152 ? -10.318 -11.550 -34.712 1.00 90.62 152 CYS A CA 1
ATOM 1204 C C . CYS A 1 152 ? -9.081 -11.200 -35.560 1.00 90.62 152 CYS A C 1
ATOM 1206 O O . CYS A 1 152 ? -8.964 -11.664 -36.690 1.00 90.62 152 CYS A O 1
ATOM 1208 N N . ASP A 1 153 ? -8.092 -10.508 -34.985 1.00 88.69 153 ASP A N 1
ATOM 1209 C CA . ASP A 1 153 ? -6.849 -10.126 -35.681 1.00 88.69 153 ASP A CA 1
ATOM 1210 C C . ASP A 1 153 ? -5.944 -11.320 -36.062 1.00 88.69 153 ASP A C 1
ATOM 1212 O O . ASP A 1 153 ? -5.040 -11.174 -36.882 1.00 88.69 153 ASP A O 1
ATOM 1216 N N . VAL A 1 154 ? -6.166 -12.504 -35.475 1.00 88.38 154 VAL A N 1
ATOM 1217 C CA . VAL A 1 154 ? -5.340 -13.707 -35.705 1.00 88.38 154 VAL A CA 1
ATOM 1218 C C . VAL A 1 154 ? -5.970 -14.657 -36.723 1.00 88.38 154 VAL A C 1
ATOM 1220 O O . VAL A 1 154 ? -5.263 -15.181 -37.579 1.00 88.38 154 VAL A O 1
ATOM 1223 N N . CYS A 1 155 ? -7.278 -14.917 -36.627 1.00 86.81 155 CYS A N 1
ATOM 1224 C CA . CYS A 1 155 ? -7.968 -15.883 -37.492 1.00 86.81 155 CYS A CA 1
ATOM 1225 C C . CYS A 1 155 ? -9.050 -15.278 -38.398 1.00 86.81 155 CYS A C 1
ATOM 1227 O O . CYS A 1 155 ? -9.516 -15.968 -39.300 1.00 86.81 155 CYS A O 1
ATOM 1229 N N . GLY A 1 156 ? -9.467 -14.029 -38.170 1.00 85.19 156 GLY A N 1
ATOM 1230 C CA . GLY A 1 156 ? -10.539 -13.372 -38.926 1.00 85.19 156 GLY A CA 1
ATOM 1231 C C . GLY A 1 156 ? -11.960 -13.829 -38.575 1.00 85.19 156 GLY A C 1
ATOM 1232 O O . GLY A 1 156 ? -12.907 -13.436 -39.247 1.00 85.19 156 GLY A O 1
ATOM 1233 N N . GLU A 1 157 ? -12.142 -14.660 -37.546 1.00 87.25 157 GLU A N 1
ATOM 1234 C CA . GLU A 1 157 ? -13.470 -15.120 -37.126 1.00 87.25 157 GLU A CA 1
ATOM 1235 C C . GLU A 1 157 ? -14.222 -14.018 -36.358 1.00 87.25 157 GLU A C 1
ATOM 1237 O O . GLU A 1 157 ? -13.636 -13.336 -35.510 1.00 87.25 157 GLU A O 1
ATOM 1242 N N . LYS A 1 158 ? -15.522 -13.852 -36.645 1.00 85.50 158 LYS A N 1
ATOM 1243 C CA . LYS A 1 158 ? -16.394 -12.879 -35.968 1.00 85.50 158 LYS A CA 1
ATOM 1244 C C . LYS A 1 158 ? -16.598 -13.290 -34.515 1.00 85.50 158 LYS A C 1
ATOM 1246 O O . LYS A 1 158 ? -17.121 -14.369 -34.251 1.00 85.50 158 LYS A O 1
ATOM 1251 N N . THR A 1 159 ? -16.244 -12.416 -33.582 1.00 86.38 159 THR A N 1
ATOM 1252 C CA . THR A 1 159 ? -16.450 -12.633 -32.147 1.00 86.38 159 THR A CA 1
ATOM 1253 C C . THR A 1 159 ? -17.380 -11.562 -31.582 1.00 86.38 159 THR A C 1
ATOM 1255 O O . THR A 1 159 ? -17.304 -10.388 -31.961 1.00 86.38 159 THR A O 1
ATOM 1258 N N . GLY A 1 160 ? -18.265 -11.957 -30.671 1.00 88.62 160 GLY A N 1
ATOM 1259 C CA . GLY A 1 160 ? -19.058 -11.037 -29.872 1.00 88.62 160 GLY A CA 1
ATOM 1260 C C . GLY A 1 160 ? -18.216 -10.453 -28.740 1.00 88.62 160 GLY A C 1
ATOM 1261 O O . GLY A 1 160 ? -17.476 -11.167 -28.058 1.00 88.62 160 GLY A O 1
ATOM 1262 N N . LEU A 1 161 ? -18.327 -9.145 -28.532 1.00 86.00 161 LEU A N 1
ATOM 1263 C CA . LEU A 1 161 ? -17.644 -8.401 -27.479 1.00 86.00 161 LEU A CA 1
ATOM 1264 C C . LEU A 1 161 ? -18.668 -7.684 -26.596 1.00 86.00 161 LEU A C 1
ATOM 1266 O O . LEU A 1 161 ? -19.668 -7.142 -27.066 1.00 86.00 161 LEU A O 1
ATOM 1270 N N . SER A 1 162 ? -18.395 -7.649 -25.292 1.00 88.62 162 SER A N 1
ATOM 1271 C CA . SER A 1 162 ? -19.172 -6.858 -24.326 1.00 88.62 162 SER A CA 1
ATOM 1272 C C . SER A 1 162 ? -18.787 -5.375 -24.318 1.00 88.62 162 SER A C 1
ATOM 1274 O O . SER A 1 162 ? -19.437 -4.588 -23.638 1.00 88.62 162 SER A O 1
ATOM 1276 N N . PHE A 1 163 ? -17.720 -5.004 -25.029 1.00 85.69 163 PHE A N 1
ATOM 1277 C CA . PHE A 1 163 ? -17.164 -3.655 -25.073 1.00 85.69 163 PHE A CA 1
ATOM 1278 C C . PHE A 1 163 ? -16.998 -3.185 -26.520 1.00 85.69 163 PHE A C 1
ATOM 1280 O O . PHE A 1 163 ? -16.806 -3.997 -27.428 1.00 85.69 163 PHE A O 1
ATOM 1287 N N . GLU A 1 164 ? -17.055 -1.870 -26.716 1.00 86.00 164 GLU A N 1
ATOM 1288 C CA . GLU A 1 164 ? -16.846 -1.243 -28.017 1.00 86.00 164 GLU A CA 1
ATOM 1289 C C . GLU A 1 164 ? -15.362 -1.328 -28.423 1.00 86.00 164 GLU A C 1
ATOM 1291 O O . GLU A 1 164 ? -14.483 -1.004 -27.620 1.00 86.00 164 GLU A O 1
ATOM 1296 N N . PRO A 1 165 ? -15.037 -1.799 -29.639 1.00 86.19 165 PRO A N 1
ATOM 1297 C CA . PRO A 1 165 ? -13.652 -1.964 -30.058 1.00 86.19 165 PRO A CA 1
ATOM 1298 C C . PRO A 1 165 ? -12.966 -0.611 -30.323 1.00 86.19 165 PRO A C 1
ATOM 1300 O O . PRO A 1 165 ? -13.180 0.018 -31.353 1.00 86.19 165 PRO A O 1
ATOM 1303 N N . ASP A 1 166 ? -12.050 -0.213 -29.435 1.00 82.88 166 ASP A N 1
ATOM 1304 C CA . ASP A 1 166 ? -11.295 1.057 -29.490 1.00 82.88 166 ASP A CA 1
ATOM 1305 C C . ASP A 1 166 ? -10.323 1.210 -30.690 1.00 82.88 166 ASP A C 1
ATOM 1307 O O . ASP A 1 166 ? -9.611 2.212 -30.794 1.00 82.88 166 ASP A O 1
ATOM 1311 N N . GLY A 1 167 ? -10.166 0.188 -31.543 1.00 81.88 167 GLY A N 1
ATOM 1312 C CA . GLY A 1 167 ? -9.242 0.168 -32.694 1.00 81.88 167 GLY A CA 1
ATOM 1313 C C . GLY A 1 167 ? -7.736 0.183 -32.364 1.00 81.88 167 GLY A C 1
ATOM 1314 O O . GLY A 1 167 ? -6.908 -0.079 -33.236 1.00 81.88 167 GLY A O 1
ATOM 1315 N N . LYS A 1 168 ? -7.358 0.463 -31.109 1.00 85.75 168 LYS A N 1
ATOM 1316 C CA . LYS A 1 168 ? -5.965 0.466 -30.618 1.00 85.75 168 LYS A CA 1
ATOM 1317 C C . LYS A 1 168 ? -5.502 -0.902 -30.108 1.00 85.75 168 LYS A C 1
ATOM 1319 O O . LYS A 1 168 ? -4.317 -1.222 -30.198 1.00 85.75 168 LYS A O 1
ATOM 1324 N N . ARG A 1 169 ? -6.417 -1.684 -29.525 1.00 85.31 169 ARG A N 1
ATOM 1325 C CA . ARG A 1 169 ? -6.137 -2.982 -28.886 1.00 85.31 169 ARG A CA 1
ATOM 1326 C C . ARG A 1 169 ? -6.527 -4.127 -29.833 1.00 85.31 169 ARG A C 1
ATOM 1328 O O . ARG A 1 169 ? -7.611 -4.042 -30.406 1.00 85.31 169 ARG A O 1
ATOM 1335 N N . PRO A 1 170 ? -5.692 -5.173 -29.981 1.00 87.06 170 PRO A N 1
ATOM 1336 C CA . PRO A 1 170 ? -6.015 -6.318 -30.826 1.00 87.06 170 PRO A CA 1
ATOM 1337 C C . PRO A 1 170 ? -7.147 -7.157 -30.220 1.00 87.06 170 PRO A C 1
ATOM 1339 O O . PRO A 1 170 ? -7.216 -7.349 -29.000 1.00 87.06 170 PRO A O 1
ATOM 1342 N N . ILE A 1 171 ? -8.024 -7.653 -31.084 1.00 91.12 171 ILE A N 1
ATOM 1343 C CA . ILE A 1 171 ? -9.240 -8.395 -30.764 1.00 91.12 171 ILE A CA 1
ATOM 1344 C C . ILE A 1 171 ? -9.009 -9.877 -31.064 1.00 91.12 171 ILE A C 1
ATOM 1346 O O . ILE A 1 171 ? -8.549 -10.260 -32.141 1.00 91.12 171 ILE A O 1
ATOM 1350 N N . TYR A 1 172 ? -9.364 -10.742 -30.112 1.00 91.19 172 TYR A N 1
ATOM 1351 C CA . TYR A 1 172 ? -9.173 -12.186 -30.229 1.00 91.19 172 TYR A CA 1
ATOM 1352 C C . TYR A 1 172 ? -10.483 -12.937 -30.005 1.00 91.19 172 TYR A C 1
ATOM 1354 O O . TYR A 1 172 ? -11.200 -12.657 -29.045 1.00 91.19 172 TYR A O 1
ATOM 1362 N N . CYS A 1 173 ? -10.763 -13.940 -30.839 1.00 89.50 173 CYS A N 1
ATOM 1363 C CA . CYS A 1 173 ? -11.836 -14.890 -30.566 1.00 89.50 173 CYS A CA 1
ATOM 1364 C C . CYS A 1 173 ? -11.468 -15.805 -29.381 1.00 89.50 173 CYS A C 1
ATOM 1366 O O . CYS A 1 173 ? -10.306 -15.906 -28.969 1.00 89.50 173 CYS A O 1
ATOM 1368 N N . LYS A 1 174 ? -12.457 -16.523 -28.835 1.00 87.88 174 LYS A N 1
ATOM 1369 C CA . LYS A 1 174 ? -12.285 -17.403 -27.660 1.00 87.88 174 LYS A CA 1
ATOM 1370 C C . LYS A 1 174 ? -11.197 -18.470 -27.840 1.00 87.88 174 LYS A C 1
ATOM 1372 O O . LYS A 1 174 ? -10.590 -18.886 -26.853 1.00 87.88 174 LYS A O 1
ATOM 1377 N N . SER A 1 175 ? -10.954 -18.928 -29.067 1.00 89.06 175 SER A N 1
ATOM 1378 C CA . SER A 1 175 ? -9.924 -19.925 -29.379 1.00 89.06 175 SER A CA 1
ATOM 1379 C C . SER A 1 175 ? -8.531 -19.290 -29.483 1.00 89.06 175 SER A C 1
ATOM 1381 O O . SER A 1 175 ? -7.598 -19.770 -28.839 1.00 89.06 175 SER A O 1
ATOM 1383 N N . CYS A 1 176 ? -8.385 -18.172 -30.200 1.00 86.56 176 CYS A N 1
ATOM 1384 C CA . CYS A 1 176 ? -7.110 -17.458 -30.329 1.00 86.56 176 CYS A CA 1
ATOM 1385 C C . CYS A 1 176 ? -6.653 -16.815 -29.014 1.00 86.56 176 CYS A C 1
ATOM 1387 O O . CYS A 1 176 ? -5.463 -16.851 -28.709 1.00 86.56 176 CYS A O 1
ATOM 1389 N N . LEU A 1 177 ? -7.575 -16.319 -28.182 1.00 87.19 177 LEU A N 1
ATOM 1390 C CA . LEU A 1 177 ? -7.238 -15.771 -26.865 1.00 87.19 177 LEU A CA 1
ATOM 1391 C C . LEU A 1 177 ? -6.588 -16.827 -25.955 1.00 87.19 177 LEU A C 1
ATOM 1393 O O . LEU A 1 177 ? -5.649 -16.518 -25.222 1.00 87.19 177 LEU A O 1
ATOM 1397 N N . LYS A 1 178 ? -7.053 -18.084 -26.019 1.00 88.88 178 LYS A N 1
ATOM 1398 C CA . LYS A 1 178 ? -6.455 -19.196 -25.262 1.00 88.88 178 LYS A CA 1
ATOM 1399 C C . LYS A 1 178 ? -5.031 -19.492 -25.728 1.00 88.88 178 LYS A C 1
ATOM 1401 O O . LYS A 1 178 ? -4.171 -19.668 -24.875 1.00 88.88 178 LYS A O 1
ATOM 1406 N N . LYS A 1 179 ? -4.786 -19.472 -27.042 1.00 87.50 179 LYS A N 1
ATOM 1407 C CA . LYS A 1 179 ? -3.460 -19.716 -27.640 1.00 87.50 179 LYS A CA 1
ATOM 1408 C C . LYS A 1 179 ? -2.450 -18.609 -27.337 1.00 87.50 179 LYS A C 1
ATOM 1410 O O . LYS A 1 179 ? -1.289 -18.886 -27.061 1.00 87.50 179 LYS A O 1
ATOM 1415 N N . VAL A 1 180 ? -2.894 -17.351 -27.338 1.00 87.81 180 VAL A N 1
ATOM 1416 C CA . VAL A 1 180 ? -2.047 -16.218 -26.927 1.00 87.81 180 VAL A CA 1
ATOM 1417 C C . VAL A 1 180 ? -1.739 -16.297 -25.429 1.00 87.81 180 VAL A C 1
ATOM 1419 O O . VAL A 1 180 ? -0.611 -16.052 -25.017 1.00 87.81 180 VAL A O 1
ATOM 1422 N N . ARG A 1 181 ? -2.714 -16.693 -24.598 1.00 85.00 181 ARG A N 1
ATOM 1423 C CA . ARG A 1 181 ? -2.506 -16.866 -23.151 1.00 85.00 181 ARG A CA 1
ATOM 1424 C C . ARG A 1 181 ? -1.604 -18.057 -22.813 1.00 85.00 181 ARG A C 1
ATOM 1426 O O . ARG A 1 181 ? -0.903 -17.992 -21.810 1.00 85.00 181 ARG A O 1
ATOM 1433 N N . SER A 1 182 ? -1.629 -19.123 -23.614 1.00 85.94 182 SER A N 1
ATOM 1434 C CA . SER A 1 182 ? -0.744 -20.284 -23.459 1.00 85.94 182 SER A CA 1
ATOM 1435 C C . SER A 1 182 ? 0.645 -20.090 -24.077 1.00 85.94 182 SER A C 1
ATOM 1437 O O . SER A 1 182 ? 1.490 -20.964 -23.919 1.00 85.94 182 SER A O 1
ATOM 1439 N N . GLY A 1 183 ? 0.902 -18.964 -24.754 1.00 84.19 183 GLY A N 1
ATOM 1440 C CA . GLY A 1 183 ? 2.207 -18.647 -25.343 1.00 84.19 183 GLY A CA 1
ATOM 1441 C C . GLY A 1 183 ? 2.503 -19.337 -26.681 1.00 84.19 183 GLY A C 1
ATOM 1442 O O . GLY A 1 183 ? 3.622 -19.234 -27.171 1.00 84.19 183 GLY A O 1
ATOM 1443 N N . GLU A 1 184 ? 1.525 -20.007 -27.300 1.00 83.62 184 GLU A N 1
ATOM 1444 C CA . GLU A 1 184 ? 1.686 -20.640 -28.624 1.00 83.62 184 GLU A CA 1
ATOM 1445 C C . GLU A 1 184 ? 1.743 -19.615 -29.769 1.00 83.62 184 GLU A C 1
ATOM 1447 O O . GLU A 1 184 ? 2.286 -19.901 -30.835 1.00 83.62 184 GLU A O 1
ATOM 1452 N N . ILE A 1 185 ? 1.165 -18.425 -29.568 1.00 82.44 185 ILE A N 1
ATOM 1453 C CA . ILE A 1 185 ? 1.139 -17.332 -30.548 1.00 82.44 185 ILE A CA 1
ATOM 1454 C C . ILE A 1 185 ? 1.680 -16.064 -29.876 1.00 82.44 185 ILE A C 1
ATOM 1456 O O . ILE A 1 185 ? 1.232 -15.739 -28.770 1.00 82.44 185 ILE A O 1
ATOM 1460 N N . PRO A 1 186 ? 2.603 -15.319 -30.519 1.00 77.69 186 PRO A N 1
ATOM 1461 C CA . PRO A 1 186 ? 3.098 -14.064 -29.970 1.00 77.69 186 PRO A CA 1
ATOM 1462 C C . PRO A 1 186 ? 1.958 -13.051 -29.811 1.00 77.69 186 PRO A C 1
ATOM 1464 O O . PRO A 1 186 ? 1.107 -12.888 -30.689 1.00 77.69 186 PRO A O 1
ATOM 1467 N N . ARG A 1 187 ? 1.946 -12.351 -28.674 1.00 79.31 187 ARG A N 1
ATOM 1468 C CA . ARG A 1 187 ? 0.984 -11.282 -28.392 1.00 79.31 187 ARG A CA 1
ATOM 1469 C C . ARG A 1 187 ? 1.219 -10.123 -29.362 1.00 79.31 187 ARG A C 1
ATOM 1471 O O . ARG A 1 187 ? 2.309 -9.564 -29.392 1.00 79.31 187 ARG A O 1
ATOM 1478 N N . MET A 1 188 ? 0.194 -9.749 -30.128 1.00 75.00 188 MET A N 1
ATOM 1479 C CA . MET A 1 188 ? 0.289 -8.617 -31.051 1.00 75.00 188 MET A CA 1
ATOM 1480 C C . MET A 1 188 ? 0.373 -7.302 -30.268 1.00 75.00 188 MET A C 1
ATOM 1482 O O . MET A 1 188 ? -0.367 -7.091 -29.300 1.00 75.00 188 MET A O 1
ATOM 1486 N N . GLU A 1 189 ? 1.281 -6.427 -30.689 1.00 74.88 189 GLU A N 1
ATOM 1487 C CA . GLU A 1 189 ? 1.468 -5.107 -30.089 1.00 74.88 189 GLU A CA 1
ATOM 1488 C C . GLU A 1 189 ? 0.319 -4.157 -30.480 1.00 74.88 189 GLU A C 1
ATOM 1490 O O . GLU A 1 189 ? -0.211 -4.245 -31.594 1.00 74.88 189 GLU A O 1
ATOM 1495 N N . PRO A 1 190 ? -0.096 -3.240 -29.585 1.00 73.50 190 PRO A N 1
ATOM 1496 C CA . PRO A 1 190 ? -1.113 -2.245 -29.902 1.00 73.50 190 PRO A CA 1
ATOM 1497 C C . PRO A 1 190 ? -0.641 -1.341 -31.046 1.00 73.50 190 PRO A C 1
ATOM 1499 O O . PRO A 1 190 ? 0.499 -0.872 -31.063 1.00 73.50 190 PRO A O 1
ATOM 1502 N N . LYS A 1 191 ? -1.532 -1.056 -32.002 1.00 65.44 191 LYS A N 1
ATOM 1503 C CA . LYS A 1 191 ? -1.226 -0.149 -33.115 1.00 65.44 191 LYS A CA 1
ATOM 1504 C C . LYS A 1 191 ? -1.047 1.261 -32.547 1.00 65.44 191 LYS A C 1
ATOM 1506 O O . LYS A 1 191 ? -2.023 1.930 -32.207 1.00 65.44 191 LYS A O 1
ATOM 1511 N N . SER A 1 192 ? 0.206 1.702 -32.415 1.00 53.22 192 SER A N 1
ATOM 1512 C CA . SER A 1 192 ? 0.534 3.084 -32.066 1.00 53.22 192 SER A CA 1
ATOM 1513 C C . SER A 1 192 ? -0.037 3.999 -33.147 1.00 53.22 192 SER A C 1
ATOM 1515 O O . SER A 1 192 ? 0.336 3.912 -34.318 1.00 53.22 192 SER A O 1
ATOM 1517 N N . GLY A 1 193 ? -1.005 4.829 -32.764 1.00 52.56 193 GLY A N 1
ATOM 1518 C CA . GLY A 1 193 ? -1.695 5.755 -33.651 1.00 52.56 193 GLY A CA 1
ATOM 1519 C C . GLY A 1 193 ? -0.792 6.906 -34.085 1.00 52.56 193 GLY A C 1
ATOM 1520 O O . GLY A 1 193 ? -1.013 8.038 -33.677 1.00 52.56 193 GLY A O 1
ATOM 1521 N N . ASN A 1 194 ? 0.187 6.637 -34.948 1.00 47.06 194 ASN A N 1
ATOM 1522 C CA . ASN A 1 194 ? 0.879 7.664 -35.720 1.00 47.06 194 ASN A CA 1
ATOM 1523 C C . ASN A 1 194 ? 0.184 7.836 -37.075 1.00 47.06 194 ASN A C 1
ATOM 1525 O O . ASN A 1 194 ? 0.717 7.482 -38.124 1.00 47.06 194 ASN A O 1
ATOM 1529 N N . ASN A 1 195 ? -0.998 8.452 -37.064 1.00 52.53 195 ASN A N 1
ATOM 1530 C CA . ASN A 1 195 ? -1.525 9.116 -38.256 1.00 52.53 195 ASN A CA 1
ATOM 1531 C C . ASN A 1 195 ? -0.854 10.492 -38.398 1.00 52.53 195 ASN A C 1
ATOM 1533 O O . ASN A 1 195 ? -1.474 11.537 -38.221 1.00 52.53 195 ASN A O 1
ATOM 1537 N N . ARG A 1 196 ? 0.439 10.496 -38.738 1.00 41.06 196 ARG A N 1
ATOM 1538 C CA . ARG A 1 196 ? 1.040 11.600 -39.494 1.00 41.06 196 ARG A CA 1
ATOM 1539 C C . ARG A 1 196 ? 1.254 11.082 -40.907 1.00 41.06 196 ARG A C 1
ATOM 1541 O O . ARG A 1 196 ? 2.192 10.329 -41.160 1.00 41.06 196 ARG A O 1
ATOM 1548 N N . LYS A 1 197 ? 0.330 11.455 -41.798 1.00 41.50 197 LYS A N 1
ATOM 1549 C CA . LYS A 1 197 ? 0.466 11.326 -43.252 1.00 41.50 197 LYS A CA 1
ATOM 1550 C C . LYS A 1 197 ? 1.905 11.660 -43.655 1.00 41.50 197 LYS A C 1
ATOM 1552 O O . LYS A 1 197 ? 2.362 12.781 -43.449 1.00 41.50 197 LYS A O 1
ATOM 1557 N N . LYS A 1 198 ? 2.603 10.686 -44.235 1.00 41.28 198 LYS A N 1
ATOM 1558 C CA . LYS A 1 198 ? 3.785 10.940 -45.056 1.00 41.28 198 LYS A CA 1
ATOM 1559 C C . LYS A 1 198 ? 3.279 11.405 -46.418 1.00 41.28 198 LYS A C 1
ATOM 1561 O O . LYS A 1 198 ? 2.965 10.577 -47.264 1.00 41.28 198 LYS A O 1
ATOM 1566 N N . GLU A 1 199 ? 3.180 12.713 -46.609 1.00 37.06 199 GLU A N 1
ATOM 1567 C CA . GLU A 1 199 ? 3.185 13.308 -47.945 1.00 37.06 199 GLU A CA 1
ATOM 1568 C C . GLU A 1 199 ? 4.548 13.988 -48.129 1.00 37.06 199 GLU A C 1
ATOM 1570 O O . GLU A 1 199 ? 4.999 14.794 -47.316 1.00 37.06 199 GLU A O 1
ATOM 1575 N N . SER A 1 200 ? 5.253 13.526 -49.156 1.00 37.00 200 SER A N 1
ATOM 1576 C CA . SER A 1 200 ? 6.548 13.992 -49.649 1.00 37.00 200 SER A CA 1
ATOM 1577 C C . SER A 1 200 ? 6.508 15.468 -50.073 1.00 37.00 200 SER A C 1
ATOM 1579 O O . SER A 1 200 ? 5.479 15.916 -50.579 1.00 37.00 200 SER A O 1
ATOM 1581 N N . PRO A 1 201 ? 7.613 16.229 -49.945 1.00 39.34 201 PRO A N 1
ATOM 1582 C CA . PRO A 1 201 ? 7.601 17.652 -50.235 1.00 39.34 201 PRO A CA 1
ATOM 1583 C C . PRO A 1 201 ? 7.742 17.891 -51.740 1.00 39.34 201 PRO A C 1
ATOM 1585 O O . PRO A 1 201 ? 8.794 17.645 -52.328 1.00 39.34 201 PRO A O 1
ATOM 1588 N N . SER A 1 202 ? 6.707 18.446 -52.364 1.00 41.53 202 SER A N 1
ATOM 1589 C CA . SER A 1 202 ? 6.874 19.191 -53.608 1.00 41.53 202 SER A CA 1
ATOM 1590 C C . SER A 1 202 ? 6.018 20.455 -53.597 1.00 41.53 202 SER A C 1
ATOM 1592 O O . SER A 1 202 ? 4.801 20.382 -53.721 1.00 41.53 202 SER A O 1
ATOM 1594 N N . LYS A 1 203 ? 6.728 21.590 -53.568 1.00 33.44 203 LYS A N 1
ATOM 1595 C CA . LYS A 1 203 ? 6.404 22.853 -54.251 1.00 33.44 203 LYS A CA 1
ATOM 1596 C C . LYS A 1 203 ? 5.416 23.824 -53.570 1.00 33.44 203 LYS A C 1
ATOM 1598 O O . LYS A 1 203 ? 4.209 23.718 -53.703 1.00 33.44 203 LYS A O 1
ATOM 1603 N N . ALA A 1 204 ? 6.036 24.802 -52.901 1.00 44.09 204 ALA A N 1
ATOM 1604 C CA . ALA A 1 204 ? 5.740 26.238 -52.800 1.00 44.09 204 ALA A CA 1
ATOM 1605 C C . ALA A 1 204 ? 4.310 26.767 -53.048 1.00 44.09 204 ALA A C 1
ATOM 1607 O O . ALA A 1 204 ? 3.825 26.733 -54.176 1.00 44.09 204 ALA A O 1
ATOM 1608 N N . SER A 1 205 ? 3.777 27.469 -52.040 1.00 41.41 205 SER A N 1
ATOM 1609 C CA . SER A 1 205 ? 3.167 28.803 -52.193 1.00 41.41 205 SER A CA 1
ATOM 1610 C C . SER A 1 205 ? 3.013 29.481 -50.823 1.00 41.41 205 SER A C 1
ATOM 1612 O O . SER A 1 205 ? 2.520 28.870 -49.878 1.00 41.41 205 SER A O 1
ATOM 1614 N N . GLU A 1 206 ? 3.478 30.724 -50.739 1.00 49.22 206 GLU A N 1
ATOM 1615 C CA . GLU A 1 206 ? 3.577 31.600 -49.564 1.00 49.22 206 GLU A CA 1
ATOM 1616 C C . GLU A 1 206 ? 2.212 32.116 -49.075 1.00 49.22 206 GLU A C 1
ATOM 1618 O O . GLU A 1 206 ? 1.416 32.558 -49.900 1.00 49.22 206 GLU A O 1
ATOM 1623 N N . ILE A 1 207 ? 1.988 32.156 -47.749 1.00 41.94 207 ILE A N 1
ATOM 1624 C CA . ILE A 1 207 ? 1.084 33.107 -47.061 1.00 41.94 207 ILE A CA 1
ATOM 1625 C C . ILE A 1 207 ? 1.707 33.462 -45.680 1.00 41.94 207 ILE A C 1
ATOM 1627 O O . ILE A 1 207 ? 2.257 32.559 -45.047 1.00 41.94 207 ILE A O 1
ATOM 1631 N N . PRO A 1 208 ? 1.678 34.732 -45.212 1.00 47.25 208 PRO A N 1
ATOM 1632 C CA . PRO A 1 208 ? 2.507 35.229 -44.099 1.00 47.25 208 PRO A CA 1
ATOM 1633 C C . PRO A 1 208 ? 1.984 34.877 -42.694 1.00 47.25 208 PRO A C 1
ATOM 1635 O O . PRO A 1 208 ? 0.791 35.007 -42.425 1.00 47.25 208 PRO A O 1
ATOM 1638 N N . GLU A 1 209 ? 2.886 34.515 -41.773 1.00 44.28 209 GLU A N 1
ATOM 1639 C CA . GLU A 1 209 ? 2.596 34.381 -40.337 1.00 44.28 209 GLU A CA 1
ATOM 1640 C C . GLU A 1 209 ? 2.831 35.710 -39.602 1.00 44.28 209 GLU A C 1
ATOM 1642 O O . GLU A 1 209 ? 3.967 36.166 -39.457 1.00 44.28 209 GLU A O 1
ATOM 1647 N N . GLU A 1 210 ? 1.762 36.307 -39.078 1.00 51.22 210 GLU A N 1
ATOM 1648 C CA . GLU A 1 210 ? 1.849 37.365 -38.073 1.00 51.22 210 GLU A CA 1
ATOM 1649 C C . GLU A 1 210 ? 1.910 36.705 -36.684 1.00 51.22 210 GLU A C 1
ATOM 1651 O O . GLU A 1 210 ? 0.967 36.046 -36.241 1.00 51.22 210 GLU A O 1
ATOM 1656 N N . LYS A 1 211 ? 3.059 36.816 -36.006 1.00 53.31 211 LYS A N 1
ATOM 1657 C CA . LYS A 1 211 ? 3.249 36.294 -34.643 1.00 53.31 211 LYS A CA 1
ATOM 1658 C C . LYS A 1 211 ? 2.591 37.239 -33.627 1.00 53.31 211 LYS A C 1
ATOM 1660 O O . LYS A 1 211 ? 2.765 38.452 -33.752 1.00 53.31 211 LYS A O 1
ATOM 1665 N N . PRO A 1 212 ? 1.893 36.732 -32.594 1.00 51.84 212 PRO A N 1
ATOM 1666 C CA . PRO A 1 212 ? 1.312 37.585 -31.564 1.00 51.84 212 PRO A CA 1
ATOM 1667 C C . PRO A 1 212 ? 2.408 38.308 -30.767 1.00 51.84 212 PRO A C 1
ATOM 1669 O O . PRO A 1 212 ? 3.362 37.696 -30.288 1.00 51.84 212 PRO A O 1
ATOM 1672 N N . ASN A 1 213 ? 2.252 39.626 -30.650 1.00 54.94 213 ASN A N 1
ATOM 1673 C CA . ASN A 1 213 ? 3.178 40.542 -29.991 1.00 54.94 213 ASN A CA 1
ATOM 1674 C C . ASN A 1 213 ? 3.066 40.384 -28.462 1.00 54.94 213 ASN A C 1
ATOM 1676 O O . ASN A 1 213 ? 2.014 40.670 -27.885 1.00 54.94 213 ASN A O 1
ATOM 1680 N N . ILE A 1 214 ? 4.127 39.905 -27.808 1.00 55.91 214 ILE A N 1
ATOM 1681 C CA . ILE A 1 214 ? 4.230 39.863 -26.344 1.00 55.91 214 ILE A CA 1
ATOM 1682 C C . ILE A 1 214 ? 5.015 41.112 -25.916 1.00 55.91 214 ILE A C 1
ATOM 1684 O O . ILE A 1 214 ? 6.179 41.243 -26.295 1.00 55.91 214 ILE A O 1
ATOM 1688 N N . PRO A 1 215 ? 4.428 42.044 -25.146 1.00 51.94 215 PRO A N 1
ATOM 1689 C CA . PRO A 1 215 ? 5.131 43.254 -24.739 1.00 51.94 215 PRO A CA 1
ATOM 1690 C C . PRO A 1 215 ? 6.255 42.921 -23.744 1.00 51.94 215 PRO A C 1
ATOM 1692 O O . PRO A 1 215 ? 5.996 42.372 -22.673 1.00 51.94 215 PRO A O 1
ATOM 1695 N N . GLY A 1 216 ? 7.496 43.263 -24.111 1.00 56.94 216 GLY A N 1
ATOM 1696 C CA . GLY A 1 216 ? 8.701 43.115 -23.281 1.00 56.94 216 GLY A CA 1
ATOM 1697 C C . GLY A 1 216 ? 9.770 42.142 -23.800 1.00 56.94 216 GLY A C 1
ATOM 1698 O O . GLY A 1 216 ? 10.769 41.947 -23.115 1.00 56.94 216 GLY A O 1
ATOM 1699 N N . SER A 1 217 ? 9.600 41.532 -24.978 1.00 54.75 217 SER A N 1
ATOM 1700 C CA . SER A 1 217 ? 10.589 40.612 -25.567 1.00 54.75 217 SER A CA 1
ATOM 1701 C C . SER A 1 217 ? 11.486 41.271 -26.621 1.00 54.75 217 SER A C 1
ATOM 1703 O O . SER A 1 217 ? 11.705 40.693 -27.689 1.00 54.75 217 SER A O 1
ATOM 1705 N N . ASP A 1 218 ? 11.987 42.477 -26.359 1.00 60.19 218 ASP A N 1
ATOM 1706 C CA . ASP A 1 218 ? 13.020 43.048 -27.220 1.00 60.19 218 ASP A CA 1
ATOM 1707 C C . ASP A 1 218 ? 14.284 42.192 -27.093 1.00 60.19 218 ASP A C 1
ATOM 1709 O O . ASP A 1 218 ? 14.790 41.937 -25.997 1.00 60.19 218 ASP A O 1
ATOM 1713 N N . ALA A 1 219 ? 14.743 41.677 -28.232 1.00 58.16 219 ALA A N 1
ATOM 1714 C CA . ALA A 1 219 ? 15.930 40.848 -28.326 1.00 58.16 219 ALA A CA 1
ATOM 1715 C C . ALA A 1 219 ? 17.137 41.646 -27.823 1.00 58.16 219 ALA A C 1
ATOM 1717 O O . ALA A 1 219 ? 17.587 42.591 -28.466 1.00 58.16 219 ALA A O 1
ATOM 1718 N N . ILE A 1 220 ? 17.668 41.259 -26.666 1.00 63.28 220 ILE A N 1
ATOM 1719 C CA . ILE A 1 220 ? 18.968 41.744 -26.220 1.00 63.28 220 ILE A CA 1
ATOM 1720 C C . ILE A 1 220 ? 19.989 41.146 -27.190 1.00 63.28 220 ILE A C 1
ATOM 1722 O O . ILE A 1 220 ? 20.101 39.922 -27.283 1.00 63.28 220 ILE A O 1
ATOM 1726 N N . GLU A 1 221 ? 20.715 41.995 -27.921 1.00 59.81 221 GLU A N 1
ATOM 1727 C CA . GLU A 1 221 ? 21.878 41.591 -28.713 1.00 59.81 221 GLU A CA 1
ATOM 1728 C C . GLU A 1 221 ? 22.972 41.096 -27.761 1.00 59.81 221 GLU A C 1
ATOM 1730 O O . GLU A 1 221 ? 23.883 41.822 -27.361 1.00 59.81 221 GLU A O 1
ATOM 1735 N N . THR A 1 222 ? 22.875 39.837 -27.343 1.00 63.19 222 THR A N 1
ATOM 1736 C CA . THR A 1 222 ? 24.004 39.164 -26.718 1.00 63.19 222 THR A CA 1
ATOM 1737 C C . THR A 1 222 ? 25.068 39.034 -27.799 1.00 63.19 222 THR A C 1
ATOM 1739 O O . THR A 1 222 ? 24.816 38.408 -28.830 1.00 63.19 222 THR A O 1
ATOM 1742 N N . GLY A 1 223 ? 26.220 39.675 -27.588 1.00 65.44 223 GLY A N 1
ATOM 1743 C CA . GLY A 1 223 ? 27.365 39.618 -28.493 1.00 65.44 223 GLY A CA 1
ATOM 1744 C C . GLY A 1 223 ? 27.838 38.183 -28.792 1.00 65.44 223 GLY A C 1
ATOM 1745 O O . GLY A 1 223 ? 27.235 37.210 -28.337 1.00 65.44 223 GLY A O 1
ATOM 1746 N N . PRO A 1 224 ? 28.920 38.022 -29.570 1.00 74.94 224 PRO A N 1
ATOM 1747 C CA . PRO A 1 224 ? 29.332 36.723 -30.098 1.00 74.94 224 PRO A CA 1
ATOM 1748 C C . PRO A 1 224 ? 29.437 35.661 -28.996 1.00 74.94 224 PRO A C 1
ATOM 1750 O O . PRO A 1 224 ? 30.086 35.871 -27.971 1.00 74.94 224 PRO A O 1
ATOM 1753 N N . SER A 1 225 ? 28.792 34.512 -29.214 1.00 72.25 225 SER A N 1
ATOM 1754 C CA . SER A 1 225 ? 28.812 33.388 -28.280 1.00 72.25 225 SER A CA 1
ATOM 1755 C C . SER A 1 225 ? 30.240 32.856 -28.140 1.00 72.25 225 SER A C 1
ATOM 1757 O O . SER A 1 225 ? 30.766 32.230 -29.061 1.00 72.25 225 SER A O 1
ATOM 1759 N N . ILE A 1 226 ? 30.871 33.115 -26.998 1.00 74.12 226 ILE A N 1
ATOM 1760 C CA . ILE A 1 226 ? 32.206 32.613 -26.664 1.00 74.12 226 ILE A CA 1
ATOM 1761 C C . ILE A 1 226 ? 32.096 31.220 -26.037 1.00 74.12 226 ILE A C 1
ATOM 1763 O O . ILE A 1 226 ? 31.200 30.945 -25.238 1.00 74.12 226 ILE A O 1
ATOM 1767 N N . SER A 1 227 ? 33.015 30.327 -26.411 1.00 76.00 227 SER A N 1
ATOM 1768 C CA . SER A 1 227 ? 33.092 28.979 -25.844 1.00 76.00 227 SER A CA 1
ATOM 1769 C C . SER A 1 227 ? 33.666 29.001 -24.421 1.00 76.00 227 SER A C 1
ATOM 1771 O O . SER A 1 227 ? 34.483 29.854 -24.074 1.00 76.00 227 SER A O 1
ATOM 1773 N N . LEU A 1 228 ? 33.258 28.039 -23.586 1.00 69.44 228 LEU A N 1
ATOM 1774 C CA . LEU A 1 228 ? 33.630 27.977 -22.165 1.00 69.44 228 LEU A CA 1
ATOM 1775 C C . LEU A 1 228 ? 35.157 27.957 -21.942 1.00 69.44 228 LEU A C 1
ATOM 1777 O O . LEU A 1 228 ? 35.661 28.555 -20.994 1.00 69.44 228 LEU A O 1
ATOM 1781 N N . SER A 1 229 ? 35.897 27.301 -22.838 1.00 78.19 229 SER A N 1
ATOM 1782 C CA . SER A 1 229 ? 37.362 27.225 -22.813 1.00 78.19 229 SER A CA 1
ATOM 1783 C C . SER A 1 229 ? 38.037 28.565 -23.121 1.00 78.19 229 SER A C 1
ATOM 1785 O O . SER A 1 229 ? 39.054 28.891 -22.508 1.00 78.19 229 SER A O 1
ATOM 1787 N N . ASP A 1 230 ? 37.457 29.373 -24.010 1.00 75.94 230 ASP A N 1
ATOM 1788 C CA . ASP A 1 230 ? 37.968 30.716 -24.309 1.00 75.94 230 ASP A CA 1
ATOM 1789 C C . ASP A 1 230 ? 37.700 31.691 -23.155 1.00 75.94 230 ASP A C 1
ATOM 1791 O O . ASP A 1 230 ? 38.574 32.482 -22.802 1.00 75.94 230 ASP A O 1
ATOM 1795 N N . ALA A 1 231 ? 36.533 31.596 -22.507 1.00 73.50 231 ALA A N 1
ATOM 1796 C CA . ALA A 1 231 ? 36.181 32.456 -21.374 1.00 73.50 231 ALA A CA 1
ATOM 1797 C C . ALA A 1 231 ? 37.115 32.258 -20.164 1.00 73.50 231 ALA A C 1
ATOM 1799 O O . ALA A 1 231 ? 37.529 33.225 -19.526 1.00 73.50 231 ALA A O 1
ATOM 1800 N N . LEU A 1 232 ? 37.495 31.010 -19.871 1.00 75.88 232 LEU A N 1
ATOM 1801 C CA . LEU A 1 232 ? 38.412 30.680 -18.772 1.00 75.88 232 LEU A CA 1
ATOM 1802 C C . LEU A 1 232 ? 39.847 31.170 -19.023 1.00 75.88 232 LEU A C 1
ATOM 1804 O O . LEU A 1 232 ? 40.588 31.419 -18.073 1.00 75.88 232 LEU A O 1
ATOM 1808 N N . SER A 1 233 ? 40.225 31.347 -20.290 1.00 77.88 233 SER A N 1
ATOM 1809 C CA . SER A 1 233 ? 41.571 31.767 -20.691 1.00 77.88 233 SER A CA 1
ATOM 1810 C C . SER A 1 233 ? 41.797 33.276 -20.540 1.00 77.88 233 SER A C 1
ATOM 1812 O O . SER A 1 233 ? 42.931 33.712 -20.357 1.00 77.88 233 SER A O 1
ATOM 1814 N N . GLN A 1 234 ? 40.733 34.086 -20.604 1.00 69.56 234 GLN A N 1
ATOM 1815 C CA . GLN A 1 234 ? 40.830 35.553 -20.621 1.00 69.56 234 GLN A CA 1
ATOM 1816 C C . GLN A 1 234 ? 40.937 36.202 -19.228 1.00 69.56 234 GLN A C 1
ATOM 1818 O O . GLN A 1 234 ? 41.191 37.403 -19.133 1.00 69.56 234 GLN A O 1
ATOM 1823 N N . GLY A 1 235 ? 40.816 35.423 -18.146 1.00 71.44 235 GLY A N 1
ATOM 1824 C CA . GLY A 1 235 ? 40.865 35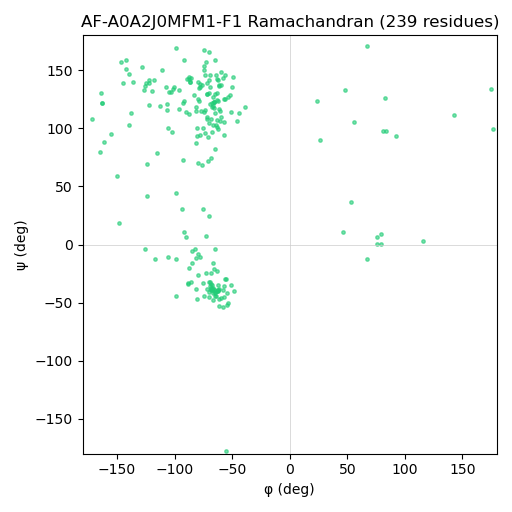.933 -16.772 1.00 71.44 235 GLY A CA 1
ATOM 1825 C C . GLY A 1 235 ? 39.674 36.839 -16.411 1.00 71.44 235 GLY A C 1
ATOM 1826 O O . GLY A 1 235 ? 38.857 37.204 -17.252 1.00 71.44 235 GLY A O 1
ATOM 1827 N N . VAL A 1 236 ? 39.535 37.187 -15.126 1.00 71.88 236 VAL A N 1
ATOM 1828 C CA . VAL A 1 236 ? 38.373 37.946 -14.622 1.00 71.88 236 VAL A CA 1
ATOM 1829 C C . VAL A 1 236 ? 38.391 39.381 -15.160 1.00 71.88 236 VAL A C 1
ATOM 1831 O O . VAL A 1 236 ? 39.186 40.209 -14.712 1.00 71.88 236 VAL A O 1
ATOM 1834 N N . GLN A 1 237 ? 37.490 39.696 -16.091 1.00 67.50 237 GLN A N 1
ATOM 1835 C CA . GLN A 1 237 ? 37.263 41.070 -16.539 1.00 67.50 237 GLN A CA 1
ATOM 1836 C C . GLN A 1 237 ? 36.389 41.827 -15.530 1.00 67.50 237 GLN A C 1
ATOM 1838 O O . GLN A 1 237 ? 35.379 41.315 -15.049 1.00 67.50 237 GLN A O 1
ATOM 1843 N N . LYS A 1 238 ? 36.783 43.061 -15.190 1.00 60.50 238 LYS A N 1
ATOM 1844 C CA . LYS A 1 238 ? 35.989 43.940 -14.320 1.00 60.50 238 LYS A CA 1
ATOM 1845 C C . LYS A 1 238 ? 34.865 44.585 -15.126 1.00 60.50 238 LYS A C 1
ATOM 1847 O O . LYS A 1 238 ? 35.122 45.233 -16.135 1.00 60.50 238 LYS A O 1
ATOM 1852 N N . PHE A 1 239 ? 33.639 44.410 -14.645 1.00 56.78 239 PHE A N 1
ATOM 1853 C CA . PHE A 1 239 ? 32.428 44.953 -15.246 1.00 56.78 239 PHE A CA 1
ATOM 1854 C C . PHE A 1 239 ? 32.310 46.451 -14.930 1.00 56.78 239 PHE A C 1
ATOM 1856 O O . PHE A 1 239 ? 32.161 46.819 -13.765 1.00 56.78 239 PHE A O 1
ATOM 1863 N N . ASN A 1 240 ? 32.384 47.302 -15.953 1.00 55.69 240 ASN A N 1
ATOM 1864 C CA . ASN A 1 240 ? 31.960 48.698 -15.868 1.00 55.69 240 ASN A CA 1
ATOM 1865 C C . ASN A 1 240 ? 30.647 48.800 -16.642 1.00 55.69 240 ASN A C 1
ATOM 1867 O O . ASN A 1 240 ? 30.631 48.493 -17.833 1.00 55.69 240 ASN A O 1
ATOM 1871 N N . GLY A 1 241 ? 29.575 49.123 -15.915 1.00 54.97 241 GLY A N 1
ATOM 1872 C CA . GLY A 1 241 ? 28.213 49.204 -16.444 1.00 54.97 241 GLY A CA 1
ATOM 1873 C C . GLY A 1 241 ? 28.015 50.316 -17.458 1.00 54.97 241 GLY A C 1
ATOM 1874 O O . GLY A 1 241 ? 28.754 51.325 -17.384 1.00 54.97 241 GLY A O 1
#

=== Feature glossary ===
The record interleaves many kinds of information about one protein. Here is each kind framed as the question it answers.

Q: What known structures does this most resemble?
A: Structural nearest neighbors (via Foldseek easy-search vs the PDB). Reported per hit: target PDB id, E-value, and alignment TM-score. A TM-score above ~0.5 is the conventional threshold for 'same fold'.

Q: Where is each backbone atom in 3D?
A: The mmCIF table is the protein's shape written out atom by atom. For each backbone N, Cα, C, and carbonyl O, it records an (x, y, z) coordinate triple in Å plus the residue type, chain letter, and residue number.

Q: What are the backbone torsion angles?
A: The φ/ψ torsion pair specifies the backbone conformation at each residue. φ rotates about the N–Cα bond, ψ about the Cα–C bond. Steric clashes forbid most of the (φ, ψ) plane — the allowed regions (α-helix basin, β-sheet basin, left-handed helix) are the Ramachandran-allowed regions.

Q: Which residues are buried vs exposed?
A: Solvent-accessible surface area (SASA) is the area in Å² traced out by the centre of a 1.4 Å probe sphere (a water molecule) rolled over the protein's van der Waals surface (Shrake–Rupley / Lee–Richards construction). Buried residues have near-zero SASA; fully exposed residues can exceed 200 Å². The total SASA scales roughly with the number of surface residues.

Q: How confident is the AlphaFold model at each residue?
A: pLDDT is the predicted lDDT-Cα score: AlphaFold's confidence that the local environment of each residue (all inter-atomic distances within 15 Å) is correctly placed. It is a per-residue number between 0 and 100, with higher meaning more reliable.

Q: What does the local fold look like, residue by residue?
A: 3Di is Foldseek's structural alphabet. Each residue is assigned one of twenty discrete states based on how its Cα sits relative to its spatial (not sequential) neighbors. Aligning 3Di strings finds structural homologs roughly as well as full 3D superposition, but orders of magnitude faster.

Q: How big and how compact is the whole molecule?
A: Radius of gyration (Rg) is the root-mean-square distance of Cα atoms from their centroid — a single number for overall size and compactness. A globular domain of N residues has Rg ≈ 2.2·N^0.38 Å; an extended or disordered chain has a much larger Rg. The Cα contact count is the number of residue pairs whose Cα atoms are within 8 Å and are more than four positions apart in sequence — a standard proxy for tertiary packing density. The bounding box is the smallest axis-aligned box enclosing all Cα atoms.

Q: Which residues are in helices, strands, or loops?
A: DSSP 8-state secondary structure assigns each residue one of H (α-helix), G (3₁₀-helix), I (π-helix), E (extended β-strand), B (isolated β-bridge), T (hydrogen-bonded turn), S (bend), or '-' (coil). The assignment is computed from backbone hydrogen-bond geometry via the Kabsch–Sander algorithm.

Q: How mobile is each atom in the crystal?
A: Crystallographic B-factors measure how much each atom's electron density is smeared out, in Å². They rise in mobile loops and surface residues and fall in the buried interior. In AlphaFold models this column is repurposed to hold pLDDT instead.

Q: What if only a Cα trace is available?
A: P-SEA three-state annotation labels each residue as helix, strand, or coil based purely on the geometry of the Cα trace. It serves as a fallback when the full backbone (and thus DSSP) is unavailable.

Q: What family and function is it annotated with?
A: Database cross-references. InterPro integrates a dozen domain/family signature databases into unified entries with residue-range hits. GO terms attach function/process/location labels with evidence codes. CATH codes position the fold in a four-level structural taxonomy. Organism is the NCBI-taxonomy species name.

Q: Are the domains correctly placed relative to each other?
A: Predicted Aligned Error (PAE) is an AlphaFold confidence matrix: entry (i, j) is the expected error in the position of residue j, in ångströms, when the prediction is superimposed on the true structure at residue i. Low PAE within a block of residues means that block is internally rigid and well-predicted; high PAE between two blocks means their relative placement is uncertain even if each block individually is confident.

Q: What do the diagnostic plots show?
A: Three diagnostic plots accompany the record. The Cα contact map visualizes the tertiary structure as a 2D adjacency matrix (8 Å cutoff, sequence-local contacts suppressed). The Ramachandran plot shows the distribution of backbone (φ, ψ) torsions, with points in the α and β basins reflecting secondary structure content. The PAE plot shows AlphaFold's inter-residue confidence as a color matrix.

Q: What is the amino-acid chain?
A: Primary structure: the covalent order of the twenty standard amino acids along the backbone. Two proteins with the same sequence will (almost always) fold to the same structure; two with 30% identity often share a fold but not the details.

Q: What do the rendered images show?
A: The six renders are orthographic views along the three Cartesian axes in both directions. Representation (cartoon, sticks, or surface) and color scheme (sequence-rainbow or by-chain) vary across proteins so the training set covers all the common visualization conventions.